Protein AF-X1N4U3-F1 (afdb_monomer_lite)

InterPro domains:
  IPR002502 N-acetylmuramoyl-L-alanine amidase domain [PF01510] (2-93)
  IPR013783 Immunoglobulin-like fold [G3DSA:2.60.40.10] (107-230)
  IPR015510 Peptidoglycan recognition protein [PTHR11022] (1-100)
  IPR036505 N-acetylmuramoyl-L-alanine amidase/PGRP domain superfamily [G3DSA:3.40.80.10] (1-106)
  IPR036505 N-acetylmuramoyl-L-alanine amidase/PGRP domain superfamily [SSF55846] (1-105)

Radius of gyration: 26.86 Å; chains: 1; bounding box: 64×35×83 Å

Secondary structure (DSSP, 8-state):
-------SSSSTT---SSSTT--TT------SS--SSSPPPHHHHHHHHHHHHHHHHHTT--TT-EEEETTTTEEEESS--GGGTSSS-TT-HHHHHTHHHHHHHHHH--PPPPPPEEESPTTEEEE-SSEEEEEPPPTT-SEEEEEEES-STTEETTTEE-GGGEEEEEEEEETT--EEEE--SSTTSS-TT-EEEEEEEEEETTEEEEEPPPEEEEEPPPPPPEEESPTT----SS----EEPPPTT---------SSGGG--TT-

Sequence (268 aa):
NGVIYEGRAGGENAIGAHFSGHNSGTMGVSIMGTYISISPSTAAFENLLEILSWKCSESSIDPLGISFHASSQLTLYNICGHRNGGNTECPGQRLYDLLPLIREEVAIGAPLASPLLVTPEYSSKNLHLPIEFSWNQVDGAAGYRLYVSNSLTGWYSLDGFDMDSIVYDSGTLPGNSTTHLWAPADPGVLQPAKLYYWSVQSEGENGPGFAASPFKFITGLTAPETFEPELMMVDNTPVMRFDWGKVDRATHYRIMVSKSDSGFDPDT

Structure (mmCIF, N/CA/C/O backbone):
data_AF-X1N4U3-F1
#
_entry.id   AF-X1N4U3-F1
#
loop_
_atom_site.group_PDB
_atom_site.id
_atom_site.type_symbol
_atom_site.label_atom_id
_atom_site.label_alt_id
_atom_site.label_comp_id
_atom_site.label_asym_id
_atom_site.label_entity_id
_atom_site.label_seq_id
_atom_site.pdbx_PDB_ins_code
_atom_site.Cartn_x
_atom_site.Cartn_y
_atom_site.Cartn_z
_atom_site.occupancy
_atom_site.B_iso_or_equiv
_atom_site.auth_seq_id
_atom_site.auth_comp_id
_atom_site.auth_asym_id
_atom_site.auth_atom_id
_atom_site.pdbx_PDB_model_num
ATOM 1 N N . ASN A 1 1 ? -5.559 -3.901 -11.818 1.00 65.44 1 ASN A N 1
ATOM 2 C CA . ASN A 1 1 ? -5.830 -5.249 -11.269 1.00 65.44 1 ASN A CA 1
ATOM 3 C C . ASN A 1 1 ? -4.554 -5.964 -10.820 1.00 65.44 1 ASN A C 1
ATOM 5 O O . ASN A 1 1 ? -4.688 -7.074 -10.337 1.00 65.44 1 ASN A O 1
ATOM 9 N N . GLY A 1 2 ? -3.363 -5.354 -10.932 1.00 70.50 2 GLY A N 1
ATOM 10 C CA . GLY A 1 2 ? -2.133 -5.959 -10.408 1.00 70.50 2 GLY A CA 1
ATOM 11 C C . GLY A 1 2 ? -1.688 -7.201 -11.180 1.00 70.50 2 GLY A C 1
ATOM 12 O O . GLY A 1 2 ? -1.182 -8.134 -10.579 1.00 70.50 2 GLY A O 1
ATOM 13 N N . VAL A 1 3 ? -1.949 -7.245 -12.488 1.00 87.00 3 VAL A N 1
ATOM 14 C CA . VAL A 1 3 ? -1.536 -8.355 -13.352 1.00 87.00 3 VAL A CA 1
ATOM 15 C C . VAL A 1 3 ? -0.475 -7.845 -14.317 1.00 87.00 3 VAL A C 1
ATOM 17 O O . VAL A 1 3 ? -0.664 -6.801 -14.947 1.00 87.00 3 VAL A O 1
ATOM 20 N N . ILE A 1 4 ? 0.619 -8.593 -14.443 1.00 89.00 4 ILE A N 1
ATOM 21 C CA . ILE A 1 4 ? 1.643 -8.378 -15.464 1.00 89.00 4 ILE A CA 1
ATOM 22 C C . ILE A 1 4 ? 1.192 -9.077 -16.748 1.00 89.00 4 ILE A C 1
ATOM 24 O O . ILE A 1 4 ? 0.834 -10.254 -16.742 1.00 89.00 4 ILE A O 1
ATOM 28 N N . TYR A 1 5 ? 1.203 -8.339 -17.857 1.00 92.00 5 TYR A N 1
ATOM 29 C CA . TYR A 1 5 ? 0.845 -8.851 -19.176 1.00 92.00 5 TYR A CA 1
ATOM 30 C C . TYR A 1 5 ? 2.073 -8.841 -20.080 1.00 92.00 5 TYR A C 1
ATOM 32 O O . TYR A 1 5 ? 2.741 -7.812 -20.208 1.00 92.00 5 TYR A O 1
ATOM 40 N N . GLU A 1 6 ? 2.347 -9.962 -20.746 1.00 92.44 6 GLU A N 1
ATOM 41 C CA . GLU A 1 6 ? 3.337 -9.988 -21.821 1.00 92.44 6 GLU A CA 1
ATOM 42 C C . GLU A 1 6 ? 2.854 -9.098 -22.975 1.00 92.44 6 GLU A C 1
ATOM 44 O O . GLU A 1 6 ? 1.728 -9.229 -23.459 1.00 92.44 6 GLU A O 1
ATOM 49 N N . GLY A 1 7 ? 3.707 -8.163 -23.394 1.00 90.94 7 GLY A N 1
ATOM 50 C CA . GLY A 1 7 ? 3.402 -7.232 -24.473 1.00 90.94 7 GLY A CA 1
ATOM 51 C C . GLY A 1 7 ? 3.693 -7.822 -25.851 1.00 90.94 7 GLY A C 1
ATOM 52 O O . GLY A 1 7 ? 2.813 -8.329 -26.543 1.00 90.94 7 GLY A O 1
ATOM 53 N N . ARG A 1 8 ? 4.938 -7.671 -26.314 1.00 91.88 8 ARG A N 1
ATOM 54 C CA . ARG A 1 8 ? 5.310 -8.043 -27.681 1.00 91.88 8 ARG A CA 1
ATOM 55 C C . ARG A 1 8 ? 5.527 -9.549 -27.805 1.00 91.88 8 ARG A C 1
ATOM 57 O O . ARG A 1 8 ? 6.405 -10.093 -27.154 1.00 91.88 8 ARG A O 1
ATOM 64 N N . ALA A 1 9 ? 4.798 -10.177 -28.728 1.00 88.44 9 ALA A N 1
ATOM 65 C CA . ALA A 1 9 ? 5.008 -11.576 -29.084 1.00 88.44 9 ALA A CA 1
ATOM 66 C C . ALA A 1 9 ? 6.442 -11.829 -29.585 1.00 88.44 9 ALA A C 1
ATOM 68 O O . ALA A 1 9 ? 7.007 -11.018 -30.327 1.00 88.44 9 ALA A O 1
ATOM 69 N N . GLY A 1 10 ? 6.991 -12.985 -29.215 1.00 86.44 10 GLY A N 1
ATOM 70 C CA . GLY A 1 10 ? 8.381 -13.363 -29.484 1.00 86.44 10 GLY A CA 1
ATOM 71 C C . GLY A 1 10 ? 9.162 -13.758 -28.230 1.00 86.44 10 GLY A C 1
ATOM 72 O O . GLY A 1 10 ? 10.310 -14.169 -28.365 1.00 86.44 10 GLY A O 1
ATOM 73 N N . GLY A 1 11 ? 8.534 -13.680 -27.053 1.00 88.62 11 GLY A N 1
ATOM 74 C CA . GLY A 1 11 ? 9.143 -14.019 -25.777 1.00 88.62 11 GLY A CA 1
ATOM 75 C C . GLY A 1 11 ? 10.087 -12.934 -25.272 1.00 88.62 11 GLY A C 1
ATOM 76 O O . GLY A 1 11 ? 10.098 -11.791 -25.746 1.00 88.62 11 GLY A O 1
ATOM 77 N N . GLU A 1 12 ? 10.905 -13.309 -24.294 1.00 87.44 12 GLU A N 1
ATOM 78 C CA . GLU A 1 12 ? 11.889 -12.406 -23.718 1.00 87.44 12 GLU A CA 1
ATOM 79 C C . GLU A 1 12 ? 12.866 -11.885 -24.785 1.00 87.44 12 GLU A C 1
ATOM 81 O O . GLU A 1 12 ? 13.331 -12.621 -25.655 1.00 87.44 12 GLU A O 1
ATOM 86 N N . ASN A 1 13 ? 13.205 -10.596 -24.697 1.00 90.31 13 ASN A N 1
ATOM 87 C CA . ASN A 1 13 ? 14.137 -9.902 -25.591 1.00 90.31 13 ASN A CA 1
ATOM 88 C C . ASN A 1 13 ? 13.631 -9.710 -27.035 1.00 90.31 13 ASN A C 1
ATOM 90 O O . ASN A 1 13 ? 14.393 -9.265 -27.900 1.00 90.31 13 ASN A O 1
ATOM 94 N N . ALA A 1 14 ? 12.342 -9.950 -27.307 1.00 93.81 14 ALA A N 1
ATOM 95 C CA . ALA A 1 14 ? 11.718 -9.493 -28.542 1.00 93.81 14 ALA A CA 1
ATOM 96 C C . ALA A 1 14 ? 11.856 -7.964 -28.675 1.00 93.81 14 ALA A C 1
ATOM 98 O O . ALA A 1 14 ? 11.428 -7.203 -27.807 1.00 93.81 14 ALA A O 1
ATOM 99 N N . ILE A 1 15 ? 12.445 -7.498 -29.783 1.00 93.00 15 ILE A N 1
ATOM 100 C CA . ILE A 1 15 ? 12.673 -6.062 -30.027 1.00 93.00 15 ILE A CA 1
ATOM 101 C C . ILE A 1 15 ? 11.334 -5.339 -30.017 1.00 93.00 15 ILE A C 1
ATOM 103 O O . ILE A 1 15 ? 10.522 -5.632 -30.875 1.00 93.00 15 ILE A O 1
ATOM 107 N N . GLY A 1 16 ? 11.115 -4.382 -29.114 1.00 92.25 16 GLY A N 1
ATOM 108 C CA . GLY A 1 16 ? 9.869 -3.623 -28.966 1.00 92.25 16 GLY A CA 1
ATOM 109 C C . GLY A 1 16 ? 9.563 -2.594 -30.068 1.00 92.25 16 GLY A C 1
ATOM 110 O O . GLY A 1 16 ? 10.235 -2.505 -31.096 1.00 92.25 16 GLY A O 1
ATOM 111 N N . ALA A 1 17 ? 8.486 -1.831 -29.863 1.00 93.62 17 ALA A N 1
ATOM 112 C CA . ALA A 1 17 ? 8.118 -0.648 -30.657 1.00 93.62 17 ALA A CA 1
ATOM 113 C C . ALA A 1 17 ? 7.589 0.477 -29.742 1.00 93.62 17 ALA A C 1
ATOM 115 O O . ALA A 1 17 ? 6.578 1.110 -30.027 1.00 93.62 17 ALA A O 1
ATOM 116 N N . HIS A 1 18 ? 8.247 0.669 -28.600 1.00 93.38 18 HIS A N 1
ATOM 117 C CA . HIS A 1 18 ? 7.838 1.592 -27.537 1.00 93.38 18 HIS A CA 1
ATOM 118 C C . HIS A 1 18 ? 8.746 2.821 -27.429 1.00 93.38 18 HIS A C 1
ATOM 120 O O . HIS A 1 18 ? 8.311 3.848 -26.921 1.00 93.38 18 HIS A O 1
ATOM 126 N N . PHE A 1 19 ? 9.983 2.731 -27.922 1.00 92.81 19 PHE A N 1
ATOM 127 C CA . PHE A 1 19 ? 10.947 3.821 -27.957 1.00 92.81 19 PHE A CA 1
ATOM 128 C C . PHE A 1 19 ? 11.342 4.063 -29.418 1.00 92.81 19 PHE A C 1
ATOM 130 O O . PHE A 1 19 ? 12.130 3.318 -30.001 1.00 92.81 19 PHE A O 1
ATOM 137 N N . SER A 1 20 ? 10.695 5.043 -30.058 1.00 90.00 20 SER A N 1
ATOM 138 C CA . SER A 1 20 ? 10.749 5.242 -31.515 1.00 90.00 20 SER A CA 1
ATOM 139 C C . SER A 1 20 ? 12.186 5.304 -32.041 1.00 90.00 20 SER A C 1
ATOM 141 O O . SER A 1 20 ? 12.951 6.168 -31.632 1.00 90.00 20 SER A O 1
ATOM 143 N N . GLY A 1 21 ? 12.550 4.388 -32.945 1.00 87.94 21 GLY A N 1
ATOM 144 C CA . GLY A 1 21 ? 13.902 4.289 -33.517 1.00 87.94 21 GLY A CA 1
ATOM 145 C C . GLY A 1 21 ? 14.982 3.724 -32.583 1.00 87.94 21 GLY A C 1
ATOM 146 O O . GLY A 1 21 ? 16.099 3.497 -33.038 1.00 87.94 21 GLY A O 1
ATOM 147 N N . HIS A 1 22 ? 14.651 3.452 -31.317 1.00 93.69 22 HIS A N 1
ATOM 148 C CA . HIS A 1 22 ? 15.609 3.204 -30.236 1.00 93.69 22 HIS A CA 1
ATOM 149 C C . HIS A 1 22 ? 15.252 1.986 -29.364 1.00 93.69 22 HIS A C 1
ATOM 151 O O . HIS A 1 22 ? 15.579 1.939 -28.185 1.00 93.69 22 HIS A O 1
ATOM 157 N N . ASN A 1 23 ? 14.553 0.994 -29.925 1.00 93.69 23 ASN A N 1
ATOM 158 C CA . ASN A 1 23 ? 14.043 -0.156 -29.161 1.00 93.69 23 ASN A CA 1
ATOM 159 C C . ASN A 1 23 ? 15.121 -1.193 -28.790 1.00 93.69 23 ASN A C 1
ATOM 161 O O . ASN A 1 23 ? 14.963 -1.923 -27.813 1.00 93.69 23 ASN A O 1
ATOM 165 N N . SER A 1 24 ? 16.188 -1.316 -29.582 1.00 93.62 24 SER A N 1
ATOM 166 C CA . SER A 1 24 ? 17.225 -2.333 -29.359 1.00 93.62 24 SER A CA 1
ATOM 167 C C . SER A 1 24 ? 18.016 -2.048 -28.085 1.00 93.62 24 SER A C 1
ATOM 169 O O . SER A 1 24 ? 18.489 -0.934 -27.910 1.00 93.62 24 SER A O 1
ATOM 171 N N . GLY A 1 25 ? 18.213 -3.063 -27.239 1.00 92.81 25 GLY A N 1
ATOM 172 C CA . GLY A 1 25 ? 18.906 -2.900 -25.955 1.00 92.81 25 GLY A CA 1
ATOM 173 C C . GLY A 1 25 ? 18.031 -2.313 -24.845 1.00 92.81 25 GLY A C 1
ATOM 174 O O . GLY A 1 25 ? 18.560 -1.866 -23.833 1.00 92.81 25 GLY A O 1
ATOM 175 N N . THR A 1 26 ? 16.704 -2.312 -25.021 1.00 95.25 26 THR A N 1
ATOM 176 C CA . THR A 1 26 ? 15.750 -1.807 -24.026 1.00 95.25 26 THR A CA 1
ATOM 177 C C . THR A 1 26 ? 14.608 -2.794 -23.793 1.00 95.25 26 THR A C 1
ATOM 179 O O . THR A 1 26 ? 14.245 -3.562 -24.685 1.00 95.25 26 THR A O 1
ATOM 182 N N . MET A 1 27 ? 14.019 -2.740 -22.598 1.00 95.94 27 MET A N 1
ATOM 183 C CA . MET A 1 27 ? 12.726 -3.344 -22.281 1.00 95.94 27 MET A CA 1
ATOM 184 C C . MET A 1 27 ? 11.759 -2.225 -21.889 1.00 95.94 27 MET A C 1
ATOM 186 O O . MET A 1 27 ? 12.056 -1.418 -21.012 1.00 95.94 27 MET A O 1
ATOM 190 N N . GLY A 1 28 ? 10.605 -2.163 -22.550 1.00 95.25 28 GLY A N 1
ATOM 191 C CA . GLY A 1 28 ? 9.547 -1.215 -22.218 1.00 95.25 28 GLY A CA 1
ATOM 192 C C . GLY A 1 28 ? 8.519 -1.832 -21.278 1.00 95.25 28 GLY A C 1
ATOM 193 O O . GLY A 1 28 ? 7.889 -2.824 -21.634 1.00 95.25 28 GLY A O 1
ATOM 194 N N . VAL A 1 29 ? 8.297 -1.205 -20.122 1.00 96.56 29 VAL A N 1
ATOM 195 C CA . VAL A 1 29 ? 7.179 -1.526 -19.223 1.00 96.56 29 VAL A CA 1
ATOM 196 C C . VAL A 1 29 ? 6.158 -0.395 -19.290 1.00 96.56 29 VAL A C 1
ATOM 198 O O . VAL A 1 29 ? 6.503 0.775 -19.128 1.00 96.56 29 VAL A O 1
ATOM 201 N N . SER A 1 30 ? 4.896 -0.733 -19.553 1.00 95.19 30 SER A N 1
ATOM 202 C CA . SER A 1 30 ? 3.794 0.228 -19.582 1.00 95.19 30 SER A CA 1
ATOM 203 C C . SER A 1 30 ? 2.834 -0.066 -18.443 1.00 95.19 30 SER A C 1
ATOM 205 O O . SER A 1 30 ? 2.224 -1.132 -18.393 1.00 95.19 30 SER A O 1
ATOM 207 N N . ILE A 1 31 ? 2.689 0.894 -17.533 1.00 95.19 31 ILE A N 1
ATOM 208 C CA . ILE A 1 31 ? 1.644 0.833 -16.517 1.00 95.19 31 ILE A CA 1
ATOM 209 C C . ILE A 1 31 ? 0.362 1.384 -17.144 1.00 95.19 31 ILE A C 1
ATOM 211 O O . ILE A 1 31 ? 0.339 2.507 -17.651 1.00 95.19 31 ILE A O 1
ATOM 215 N N . MET A 1 32 ? -0.702 0.583 -17.135 1.00 94.06 32 MET A N 1
ATOM 216 C CA . MET A 1 32 ? -1.967 0.926 -17.783 1.00 94.06 32 MET A CA 1
ATOM 217 C C . MET A 1 32 ? -2.696 2.050 -17.036 1.00 94.06 32 MET A C 1
ATOM 219 O O . MET A 1 32 ? -3.337 1.812 -16.013 1.00 94.06 32 MET A O 1
ATOM 223 N N . GLY A 1 33 ? -2.643 3.268 -17.577 1.00 93.31 33 GLY A N 1
ATOM 224 C CA . GLY A 1 33 ? -3.339 4.432 -17.029 1.00 93.31 33 GLY A CA 1
ATOM 225 C C . GLY A 1 33 ? -2.770 5.766 -17.515 1.00 93.31 33 GLY A C 1
ATOM 226 O O . GLY A 1 33 ? -1.915 5.817 -18.397 1.00 93.31 33 GLY A O 1
ATOM 227 N N . THR A 1 34 ? -3.252 6.864 -16.926 1.00 95.06 34 THR A N 1
ATOM 228 C CA . THR A 1 34 ? -2.739 8.224 -17.159 1.00 95.06 34 THR A CA 1
ATOM 229 C C . THR A 1 34 ? -2.266 8.820 -15.838 1.00 95.06 34 THR A C 1
ATOM 231 O O . THR A 1 34 ? -3.071 9.274 -15.030 1.00 95.06 34 THR A O 1
ATOM 234 N N . TYR A 1 35 ? -0.950 8.845 -15.625 1.00 95.56 35 TYR A N 1
ATOM 235 C CA . TYR A 1 35 ? -0.336 9.225 -14.345 1.00 95.56 35 TYR A CA 1
ATOM 236 C C . TYR A 1 35 ? 0.202 10.659 -14.341 1.00 95.56 35 TYR A C 1
ATOM 238 O O . TYR A 1 35 ? 1.282 10.940 -13.829 1.00 95.56 35 TYR A O 1
ATOM 246 N N . ILE A 1 36 ? -0.534 11.589 -14.956 1.00 94.69 36 ILE A N 1
ATOM 247 C CA . ILE A 1 36 ? -0.169 13.015 -14.958 1.00 94.69 36 ILE A CA 1
ATOM 248 C C . ILE A 1 36 ? -0.424 13.623 -13.576 1.00 94.69 36 ILE A C 1
ATOM 250 O O . ILE A 1 36 ? 0.446 14.288 -13.028 1.00 94.69 36 ILE A O 1
ATOM 254 N N . SER A 1 37 ? -1.596 13.367 -12.992 1.00 91.00 37 SER A N 1
ATOM 255 C CA . SER A 1 37 ? -2.019 13.951 -11.711 1.00 91.00 37 SER A CA 1
ATOM 256 C C . SER A 1 37 ? -2.293 12.922 -10.613 1.00 91.00 37 SER A C 1
ATOM 258 O O . SER A 1 37 ? -2.319 13.299 -9.440 1.00 91.00 37 SER A O 1
ATOM 260 N N . ILE A 1 38 ? -2.421 11.641 -10.971 1.00 88.88 38 ILE A N 1
ATOM 261 C CA . ILE A 1 38 ? -2.681 10.521 -10.058 1.00 88.88 38 ILE A CA 1
ATOM 262 C C . ILE A 1 38 ? -1.498 9.549 -10.026 1.00 88.88 38 ILE A C 1
ATOM 264 O O . ILE A 1 38 ? -0.864 9.321 -11.055 1.00 88.88 38 ILE A O 1
ATOM 268 N N . SER A 1 39 ? -1.201 8.983 -8.858 1.00 87.69 39 SER A N 1
ATOM 269 C CA . SER A 1 39 ? -0.206 7.912 -8.723 1.00 87.69 39 SER A CA 1
ATOM 270 C C . SER A 1 39 ? -0.786 6.564 -9.180 1.00 87.69 39 SER A C 1
ATOM 272 O O . SER A 1 39 ? -2.009 6.385 -9.149 1.00 87.69 39 SER A O 1
ATOM 274 N N . PRO A 1 40 ? 0.055 5.600 -9.598 1.00 90.06 40 PRO A N 1
ATOM 275 C CA . PRO A 1 40 ? -0.376 4.217 -9.773 1.00 90.06 40 PRO A CA 1
ATOM 276 C C . PRO A 1 40 ? -0.992 3.654 -8.489 1.00 90.06 40 PRO A C 1
ATOM 278 O O . PRO A 1 40 ? -0.621 4.049 -7.386 1.00 90.06 40 PRO A O 1
ATOM 281 N N . SER A 1 41 ? -1.919 2.704 -8.627 1.00 86.50 41 SER A N 1
ATOM 282 C CA . SER A 1 41 ? -2.367 1.906 -7.480 1.00 86.50 41 SER A CA 1
ATOM 283 C C . SER A 1 41 ? -1.194 1.119 -6.901 1.00 86.50 41 SER A C 1
ATOM 285 O O . SER A 1 41 ? -0.365 0.664 -7.690 1.00 86.50 41 SER A O 1
ATOM 287 N N . THR A 1 42 ? -1.198 0.845 -5.593 1.00 81.19 42 THR A N 1
ATOM 288 C CA . THR A 1 42 ? -0.193 0.007 -4.912 1.00 81.19 42 THR A CA 1
ATOM 289 C C . THR A 1 42 ? 0.103 -1.261 -5.701 1.00 81.19 42 THR A C 1
ATOM 291 O O . THR A 1 42 ? 1.191 -1.374 -6.241 1.00 81.19 42 THR A O 1
ATOM 294 N N . ALA A 1 43 ? -0.903 -2.096 -5.978 1.00 83.38 43 ALA A N 1
ATOM 295 C CA . ALA A 1 43 ? -0.702 -3.329 -6.744 1.00 83.38 43 ALA A CA 1
ATOM 296 C C . ALA A 1 43 ? -0.052 -3.131 -8.134 1.00 83.38 43 ALA A C 1
ATOM 298 O O . ALA A 1 43 ? 0.619 -4.022 -8.634 1.00 83.38 43 ALA A O 1
ATOM 299 N N . ALA A 1 44 ? -0.243 -1.986 -8.802 1.00 89.94 44 ALA A N 1
ATOM 300 C CA . ALA A 1 44 ? 0.408 -1.723 -10.093 1.00 89.94 44 ALA A CA 1
ATOM 301 C C . ALA A 1 44 ? 1.870 -1.286 -9.922 1.00 89.94 44 ALA A C 1
ATOM 303 O O . ALA A 1 44 ? 2.703 -1.586 -10.771 1.00 89.94 44 ALA A O 1
ATOM 304 N N . PHE A 1 45 ? 2.162 -0.571 -8.836 1.00 89.12 45 PHE A N 1
ATOM 305 C CA . PHE A 1 45 ? 3.508 -0.164 -8.465 1.00 89.12 45 PHE A CA 1
ATOM 306 C C . PHE A 1 45 ? 4.337 -1.357 -7.968 1.00 89.12 45 PHE A C 1
ATOM 308 O O . PHE A 1 45 ? 5.453 -1.533 -8.435 1.00 89.12 45 PHE A O 1
ATOM 315 N N . GLU A 1 46 ? 3.770 -2.230 -7.131 1.00 86.50 46 GLU A N 1
ATOM 316 C CA . GLU A 1 46 ? 4.423 -3.464 -6.657 1.00 86.50 46 GLU A CA 1
ATOM 317 C C . GLU A 1 46 ? 4.872 -4.347 -7.834 1.00 86.50 46 GLU A C 1
ATOM 319 O O . GLU A 1 46 ? 6.051 -4.668 -7.960 1.00 86.50 46 GLU A O 1
ATOM 324 N N . ASN A 1 47 ? 3.964 -4.630 -8.776 1.00 89.81 47 ASN A N 1
ATOM 325 C CA . ASN A 1 47 ? 4.280 -5.405 -9.982 1.00 89.81 47 ASN A CA 1
ATOM 326 C C . ASN A 1 47 ? 5.303 -4.716 -10.903 1.00 89.81 47 ASN A C 1
ATOM 328 O O . ASN A 1 47 ? 6.028 -5.388 -11.637 1.00 89.81 47 ASN A O 1
ATOM 332 N N . LEU A 1 48 ? 5.350 -3.376 -10.916 1.00 93.62 48 LEU A N 1
ATOM 333 C CA . LEU A 1 48 ? 6.384 -2.646 -11.651 1.00 93.62 48 LEU A CA 1
ATOM 334 C C . LEU A 1 48 ? 7.760 -2.916 -11.040 1.00 93.62 48 LEU A C 1
ATOM 336 O O . LEU A 1 48 ? 8.707 -3.152 -11.786 1.00 93.62 48 LEU A O 1
ATOM 340 N N . LEU A 1 49 ? 7.876 -2.867 -9.711 1.00 92.00 49 LEU A N 1
ATOM 341 C CA . LEU A 1 49 ? 9.139 -3.167 -9.042 1.00 92.00 49 LEU A CA 1
ATOM 342 C C . LEU A 1 49 ? 9.532 -4.627 -9.265 1.00 92.00 49 LEU A C 1
ATOM 344 O O . LEU A 1 49 ? 10.667 -4.878 -9.648 1.00 92.00 49 LEU A O 1
ATOM 348 N N . GLU A 1 50 ? 8.589 -5.564 -9.147 1.00 89.38 50 GLU A N 1
ATOM 349 C CA . GLU A 1 50 ? 8.828 -6.991 -9.394 1.00 89.38 50 GLU A CA 1
ATOM 350 C C . GLU A 1 50 ? 9.418 -7.247 -10.790 1.00 89.38 50 GLU A C 1
ATOM 352 O O . GLU A 1 50 ? 10.491 -7.844 -10.916 1.00 89.38 50 GLU A O 1
ATOM 357 N N . ILE A 1 51 ? 8.771 -6.745 -11.850 1.00 93.31 51 ILE A N 1
ATOM 358 C CA . ILE A 1 51 ? 9.231 -7.000 -13.222 1.00 93.31 51 ILE A CA 1
ATOM 359 C C . ILE A 1 51 ? 10.563 -6.300 -13.531 1.00 93.31 51 ILE A C 1
ATOM 361 O O . ILE A 1 51 ? 11.384 -6.837 -14.279 1.00 93.31 51 ILE A O 1
ATOM 365 N N . LEU A 1 52 ? 10.802 -5.113 -12.960 1.00 95.62 52 LEU A N 1
ATOM 366 C CA . LEU A 1 52 ? 12.069 -4.399 -13.121 1.00 95.62 52 LEU A CA 1
ATOM 367 C C . LEU A 1 52 ? 13.202 -5.093 -12.359 1.00 95.62 52 LEU A C 1
ATOM 369 O O . LEU A 1 52 ? 14.275 -5.274 -12.931 1.00 95.62 52 LEU A O 1
ATOM 373 N N . SER A 1 53 ? 12.967 -5.542 -11.124 1.00 92.38 53 SER A N 1
ATOM 374 C CA . SER A 1 53 ? 13.934 -6.315 -10.336 1.00 92.38 53 SER A CA 1
ATOM 375 C C . SER A 1 53 ? 14.297 -7.626 -11.005 1.00 92.38 53 SER A C 1
ATOM 377 O O . SER A 1 53 ? 15.487 -7.923 -11.124 1.00 92.38 53 SER A O 1
ATOM 379 N N . TRP A 1 54 ? 13.312 -8.368 -11.519 1.00 91.81 54 TRP A N 1
ATOM 380 C CA . TRP A 1 54 ? 13.577 -9.565 -12.313 1.00 91.81 54 TRP A CA 1
ATOM 381 C C . TRP A 1 54 ? 14.483 -9.247 -13.508 1.00 91.81 54 TRP A C 1
ATOM 383 O O . TRP A 1 54 ? 15.520 -9.887 -13.676 1.00 91.81 54 TRP A O 1
ATOM 393 N N . LYS A 1 55 ? 14.153 -8.219 -14.305 1.00 94.56 55 LYS A N 1
ATOM 394 C CA . LYS A 1 55 ? 14.939 -7.903 -15.504 1.00 94.56 55 LYS A CA 1
ATOM 395 C C . LYS A 1 55 ? 16.352 -7.429 -15.170 1.00 94.56 55 LYS A C 1
ATOM 397 O O . LYS A 1 55 ? 17.304 -7.816 -15.850 1.00 94.56 55 LYS A O 1
ATOM 402 N N . CYS A 1 56 ? 16.494 -6.599 -14.139 1.00 95.19 56 CYS A N 1
ATOM 403 C CA . CYS A 1 56 ? 17.791 -6.120 -13.680 1.00 95.19 56 CYS A CA 1
ATOM 404 C C . CYS A 1 56 ? 18.671 -7.265 -13.174 1.00 95.19 56 CYS A C 1
ATOM 406 O O . CYS A 1 56 ? 19.839 -7.332 -13.552 1.00 95.19 56 CYS A O 1
ATOM 408 N N . SER A 1 57 ? 18.102 -8.191 -12.399 1.00 91.81 57 SER A N 1
ATOM 409 C CA . SER A 1 57 ? 18.800 -9.387 -11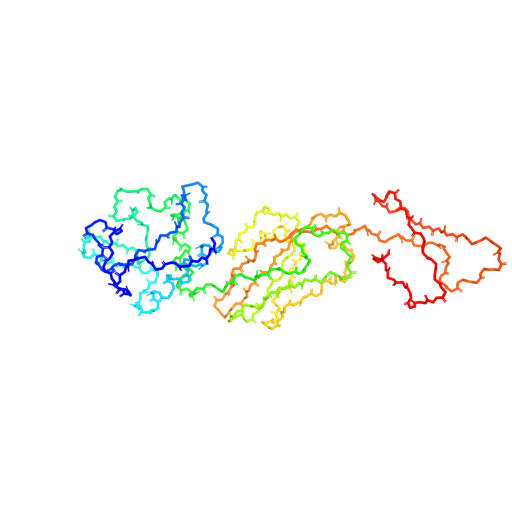.927 1.00 91.81 57 SER A CA 1
ATOM 410 C C . SER A 1 57 ? 19.233 -10.284 -13.093 1.00 91.81 57 SER A C 1
ATOM 412 O O . SER A 1 57 ? 20.427 -10.535 -13.260 1.00 91.81 57 SER A O 1
ATOM 414 N N . GLU A 1 58 ? 18.293 -10.672 -13.961 1.00 94.00 58 GLU A N 1
ATOM 415 C CA . GLU A 1 58 ? 18.544 -11.576 -15.092 1.00 94.00 58 GLU A CA 1
ATOM 416 C C . GLU A 1 58 ? 19.600 -11.019 -16.056 1.00 94.00 58 GLU A C 1
ATOM 418 O O . GLU A 1 58 ? 20.465 -11.734 -16.552 1.00 94.00 58 GLU A O 1
ATOM 423 N N . SER A 1 59 ? 19.558 -9.711 -16.316 1.00 94.50 59 SER A N 1
ATOM 424 C CA . SER A 1 59 ? 20.457 -9.061 -17.276 1.00 94.50 59 SER A CA 1
ATOM 425 C C . SER A 1 59 ? 21.697 -8.428 -16.632 1.00 94.50 59 SER A C 1
ATOM 427 O O . SER A 1 59 ? 22.455 -7.760 -17.334 1.00 94.50 59 SER A O 1
ATOM 429 N N . SER A 1 60 ? 21.923 -8.627 -15.325 1.00 94.94 60 SER A N 1
ATOM 430 C CA . SER A 1 60 ? 23.035 -8.019 -14.569 1.00 94.94 60 SER A CA 1
ATOM 431 C C . SER A 1 60 ? 23.129 -6.493 -14.746 1.00 94.94 60 SER A C 1
ATOM 433 O O . SER A 1 60 ? 24.209 -5.932 -14.938 1.00 94.94 60 SER A O 1
ATOM 435 N N . ILE A 1 61 ? 21.979 -5.817 -14.720 1.00 95.81 61 ILE A N 1
ATOM 436 C CA . ILE A 1 61 ? 21.865 -4.363 -14.869 1.00 95.81 61 ILE A CA 1
ATOM 437 C C . ILE A 1 61 ? 21.812 -3.732 -13.480 1.00 95.81 61 ILE A C 1
ATOM 439 O O . ILE A 1 61 ? 20.889 -4.009 -12.719 1.00 95.81 61 ILE A O 1
ATOM 443 N N . ASP A 1 62 ? 22.748 -2.828 -13.190 1.00 96.44 62 ASP A N 1
ATOM 444 C CA . ASP A 1 62 ? 22.702 -1.975 -11.996 1.00 96.44 62 ASP A CA 1
ATOM 445 C C . ASP A 1 62 ? 21.503 -1.003 -12.081 1.00 96.44 62 ASP A C 1
ATOM 447 O O . ASP A 1 62 ? 21.500 -0.136 -12.964 1.00 96.44 62 ASP A O 1
ATOM 451 N N . PRO A 1 63 ? 20.489 -1.099 -11.202 1.00 96.69 63 PRO A N 1
ATOM 452 C CA . PRO A 1 63 ? 19.302 -0.239 -11.255 1.00 96.69 63 PRO A CA 1
ATOM 453 C C . PRO A 1 63 ? 19.599 1.245 -10.995 1.00 96.69 63 PRO A C 1
ATOM 455 O O . PRO A 1 63 ? 18.910 2.114 -11.540 1.00 96.69 63 PRO A O 1
ATOM 458 N N . LEU A 1 64 ? 20.642 1.543 -10.211 1.00 97.50 64 LEU A N 1
ATOM 459 C CA . LEU A 1 64 ? 21.100 2.909 -9.922 1.00 97.50 64 LEU A CA 1
ATOM 460 C C . LEU A 1 64 ? 22.039 3.445 -11.010 1.00 97.50 64 LEU A C 1
ATOM 462 O O . LEU A 1 64 ? 22.284 4.652 -11.097 1.00 97.50 64 LEU A O 1
ATOM 466 N N . GLY A 1 65 ? 22.545 2.548 -11.854 1.00 97.81 65 GLY A N 1
ATOM 467 C CA . GLY A 1 65 ? 23.506 2.844 -12.897 1.00 97.81 65 GLY A CA 1
ATOM 468 C C . GLY A 1 65 ? 22.968 3.749 -14.007 1.00 97.81 65 GLY A C 1
ATOM 469 O O . GLY A 1 65 ? 21.766 3.879 -14.265 1.00 97.81 65 GLY A O 1
ATOM 470 N N . ILE A 1 66 ? 23.917 4.359 -14.712 1.00 98.00 66 ILE A N 1
ATOM 471 C CA . ILE A 1 66 ? 23.692 5.175 -15.902 1.00 98.00 66 ILE A CA 1
ATOM 472 C C . ILE A 1 66 ? 24.580 4.613 -17.011 1.00 98.00 66 ILE A C 1
ATOM 474 O O . ILE A 1 66 ? 25.789 4.479 -16.826 1.00 98.00 66 ILE A O 1
ATOM 478 N N . SER A 1 67 ? 23.994 4.319 -18.169 1.00 97.12 67 SER A N 1
ATOM 479 C CA . SER A 1 67 ? 24.699 3.713 -19.301 1.00 97.12 67 SER A CA 1
ATOM 480 C C . SER A 1 67 ? 24.537 4.531 -20.574 1.00 97.12 67 SER A C 1
ATOM 482 O O . SER A 1 67 ? 23.525 5.200 -20.799 1.00 97.12 67 SER A O 1
ATOM 484 N N . PHE A 1 68 ? 25.541 4.459 -21.446 1.00 97.44 68 PHE A N 1
AT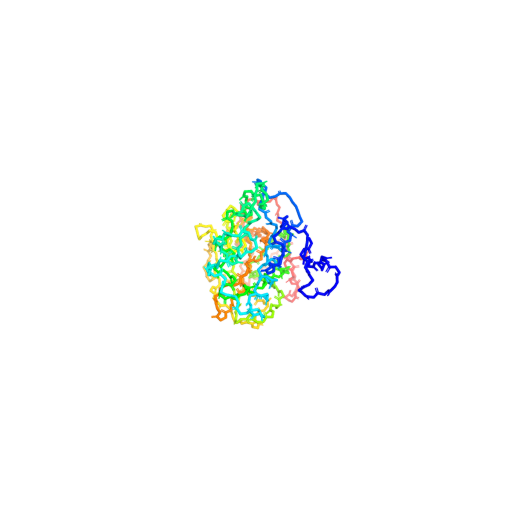OM 485 C CA . PHE A 1 68 ? 25.424 4.994 -22.796 1.00 97.44 68 PHE A CA 1
ATOM 486 C C . PHE A 1 68 ? 24.563 4.062 -23.654 1.00 97.44 68 PHE A C 1
ATOM 488 O O . PHE A 1 68 ? 24.931 2.917 -23.917 1.00 97.44 68 PHE A O 1
ATOM 495 N N . HIS A 1 69 ? 23.425 4.565 -24.121 1.00 95.50 69 HIS A N 1
ATOM 496 C CA . HIS A 1 69 ? 22.521 3.845 -25.002 1.00 95.50 69 HIS A CA 1
ATOM 497 C C . HIS A 1 69 ? 22.817 4.203 -26.464 1.00 95.50 69 HIS A C 1
ATOM 499 O O . HIS A 1 69 ? 22.371 5.228 -26.986 1.00 95.50 69 HIS A O 1
ATOM 505 N N . ALA A 1 70 ? 23.583 3.339 -27.137 1.00 94.38 70 ALA A N 1
ATOM 506 C CA . ALA A 1 70 ? 24.128 3.604 -28.470 1.00 94.38 70 ALA A CA 1
ATOM 507 C C . ALA A 1 70 ? 23.062 3.939 -29.524 1.00 94.38 70 ALA A C 1
ATOM 509 O O . ALA A 1 70 ? 23.298 4.788 -30.382 1.00 94.38 70 ALA A O 1
ATOM 510 N N . SER A 1 71 ? 21.884 3.307 -29.453 1.00 93.06 71 SER A N 1
ATOM 511 C CA . SER A 1 71 ? 20.824 3.530 -30.437 1.00 93.06 71 SER A CA 1
ATOM 512 C C . SER A 1 71 ? 20.246 4.944 -30.361 1.00 93.06 71 SER A C 1
ATOM 514 O O . SER A 1 71 ? 19.991 5.532 -31.410 1.00 93.06 71 SER A O 1
ATOM 516 N N . SER A 1 72 ? 20.078 5.508 -29.156 1.00 94.19 72 SER A N 1
ATOM 517 C CA . SER A 1 72 ? 19.606 6.890 -28.972 1.00 94.19 72 SER A CA 1
ATOM 518 C C . SER A 1 72 ? 20.729 7.922 -28.874 1.00 94.19 72 SER A C 1
ATOM 520 O O . SER A 1 72 ? 20.443 9.112 -28.886 1.00 94.19 72 SER A O 1
ATOM 522 N N . GLN A 1 73 ? 21.992 7.492 -28.769 1.00 95.38 73 GLN A N 1
ATOM 523 C CA . GLN A 1 73 ? 23.162 8.350 -28.529 1.00 95.38 73 GLN A CA 1
ATOM 524 C C . GLN A 1 73 ? 23.064 9.186 -27.241 1.00 95.38 73 GLN A C 1
ATOM 526 O O . GLN A 1 73 ? 23.631 10.273 -27.146 1.00 95.38 73 GLN A O 1
ATOM 531 N N . LEU A 1 74 ? 22.352 8.673 -26.235 1.00 96.06 74 LEU A N 1
ATOM 532 C CA . LEU A 1 74 ? 22.156 9.343 -24.949 1.00 96.06 74 LEU A CA 1
ATOM 533 C C . LEU A 1 74 ? 22.771 8.521 -23.823 1.00 96.06 74 LEU A C 1
ATOM 535 O O . LEU A 1 74 ? 22.797 7.294 -23.879 1.00 96.06 74 LEU A O 1
ATOM 539 N N . THR A 1 75 ? 23.204 9.209 -22.774 1.00 97.62 75 THR A N 1
ATOM 540 C CA . THR A 1 75 ? 23.558 8.596 -21.494 1.00 97.62 75 THR A CA 1
ATOM 541 C C . THR A 1 75 ? 22.328 8.652 -20.595 1.00 97.62 75 THR A C 1
ATOM 543 O O . THR A 1 75 ? 21.864 9.739 -20.252 1.00 97.62 75 THR A O 1
ATOM 546 N N . LEU A 1 76 ? 21.761 7.491 -20.276 1.00 97.19 76 LEU A N 1
ATOM 547 C CA . LEU A 1 76 ? 20.470 7.354 -19.603 1.00 97.19 76 LEU A CA 1
ATOM 548 C C . LEU A 1 76 ? 20.626 6.531 -18.329 1.00 97.19 76 LEU A C 1
ATOM 550 O O . LEU A 1 76 ? 21.438 5.610 -18.281 1.00 97.19 76 LEU A O 1
ATOM 554 N N . TYR A 1 77 ? 19.813 6.833 -17.317 1.00 98.31 77 TYR A N 1
ATOM 555 C CA . TYR A 1 77 ? 19.617 5.892 -16.218 1.00 98.31 77 TYR A CA 1
ATOM 556 C C . TYR A 1 77 ? 19.125 4.555 -16.770 1.00 98.31 77 TYR A C 1
ATOM 558 O O . TYR A 1 77 ? 18.276 4.531 -17.666 1.00 98.31 77 TYR A O 1
ATOM 566 N N . ASN A 1 78 ? 19.616 3.463 -16.191 1.00 97.69 78 ASN A N 1
ATOM 567 C CA . ASN A 1 78 ? 19.257 2.109 -16.604 1.00 97.69 78 ASN A CA 1
ATOM 568 C C . ASN A 1 78 ? 17.750 1.835 -16.444 1.00 97.69 78 ASN A C 1
ATOM 570 O O . ASN A 1 78 ? 17.161 1.123 -17.252 1.00 97.69 78 ASN A O 1
ATOM 574 N N . ILE A 1 79 ? 17.107 2.495 -15.474 1.00 98.12 79 ILE A N 1
ATOM 575 C CA . ILE A 1 79 ? 15.649 2.633 -15.380 1.00 98.12 79 ILE A CA 1
ATOM 576 C C . ILE A 1 79 ? 15.298 4.102 -15.621 1.00 98.12 79 ILE A C 1
ATOM 578 O O . ILE A 1 79 ? 15.676 4.979 -14.840 1.00 98.12 79 ILE A O 1
ATOM 582 N N . CYS A 1 80 ? 14.583 4.418 -16.697 1.00 97.25 80 CYS A N 1
ATOM 583 C CA . CYS A 1 80 ? 14.215 5.794 -17.033 1.00 97.25 80 CYS A CA 1
ATOM 584 C C . CYS A 1 80 ? 12.806 5.895 -17.625 1.00 97.25 80 CYS A C 1
ATOM 586 O O . CYS A 1 80 ? 12.224 4.914 -18.085 1.00 97.25 80 CYS A O 1
ATOM 588 N N . GLY A 1 81 ? 12.238 7.101 -17.587 1.00 97.00 81 GLY A N 1
ATOM 589 C CA . GLY A 1 81 ? 10.957 7.381 -18.222 1.00 97.00 81 GLY A CA 1
ATOM 590 C C . GLY A 1 81 ? 11.136 7.597 -19.721 1.00 97.00 81 GLY A C 1
ATOM 591 O O . GLY A 1 81 ? 12.176 8.079 -20.166 1.00 97.00 81 GLY A O 1
ATOM 592 N N . HIS A 1 82 ? 10.095 7.332 -20.512 1.00 96.56 82 HIS A N 1
ATOM 593 C CA . HIS A 1 82 ? 10.150 7.541 -21.964 1.00 96.56 82 HIS A CA 1
ATOM 594 C C . HIS A 1 82 ? 10.542 8.990 -22.333 1.00 96.56 82 HIS A C 1
ATOM 596 O O . HIS A 1 82 ? 11.308 9.204 -23.273 1.00 96.56 82 HIS A O 1
ATOM 602 N N . ARG A 1 83 ? 10.127 9.983 -21.532 1.00 95.62 83 ARG A N 1
ATOM 603 C CA . ARG A 1 83 ? 10.527 11.391 -21.702 1.00 95.62 83 ARG A CA 1
ATOM 604 C C . ARG A 1 83 ? 12.031 11.663 -21.614 1.00 95.62 83 ARG A C 1
ATOM 606 O O . ARG A 1 83 ? 12.462 12.734 -22.019 1.00 95.62 83 ARG A O 1
ATOM 613 N N . ASN A 1 84 ? 12.836 10.746 -21.069 1.00 94.69 84 ASN A N 1
ATOM 614 C CA . ASN A 1 84 ? 14.291 10.911 -21.034 1.00 94.69 84 ASN A CA 1
ATOM 615 C C . ASN A 1 84 ? 14.940 10.644 -22.398 1.00 94.69 84 ASN A C 1
ATOM 617 O O . ASN A 1 84 ? 16.023 11.158 -22.661 1.00 94.69 84 ASN A O 1
ATOM 621 N N . GLY A 1 85 ? 14.286 9.858 -23.256 1.00 89.62 85 GLY A N 1
ATOM 622 C CA . GLY A 1 85 ? 14.793 9.483 -24.574 1.00 89.62 85 GLY A CA 1
ATOM 623 C C . GLY A 1 85 ? 14.074 10.141 -25.754 1.00 89.62 85 GLY A C 1
ATOM 624 O O . GLY A 1 85 ? 14.571 10.074 -26.875 1.00 89.62 85 GLY A O 1
ATOM 625 N N . GLY A 1 86 ? 12.913 10.768 -25.539 1.00 86.12 86 GLY A N 1
ATOM 626 C CA . GLY A 1 86 ? 12.102 11.341 -26.613 1.00 86.12 86 GLY A CA 1
ATOM 627 C C . GLY A 1 86 ? 11.197 12.487 -26.165 1.00 86.12 86 GLY A C 1
ATOM 628 O O . GLY A 1 86 ? 11.002 12.730 -24.977 1.00 86.12 86 GLY A O 1
ATOM 629 N N . ASN A 1 87 ? 10.615 13.193 -27.138 1.00 91.25 87 ASN A N 1
ATOM 630 C CA . ASN A 1 87 ? 9.694 14.303 -26.889 1.00 91.25 87 ASN A CA 1
ATOM 631 C C . ASN A 1 87 ? 8.283 13.784 -26.557 1.00 91.25 87 ASN A C 1
ATOM 633 O O . ASN A 1 87 ? 7.455 13.591 -27.447 1.00 91.25 87 ASN A O 1
ATOM 637 N N . THR A 1 88 ? 8.027 13.498 -25.280 1.00 95.12 88 THR A N 1
ATOM 638 C CA . THR A 1 88 ? 6.756 12.937 -24.799 1.00 95.12 88 THR A CA 1
ATOM 639 C C . THR A 1 88 ? 6.495 13.291 -23.332 1.00 95.12 88 THR A C 1
ATOM 641 O O . THR A 1 88 ? 7.426 13.512 -22.563 1.00 95.12 88 THR A O 1
ATOM 644 N N . GLU A 1 89 ? 5.224 13.301 -22.917 1.00 95.06 89 GLU A N 1
ATOM 645 C CA . GLU A 1 89 ? 4.837 13.424 -21.505 1.00 95.06 89 GLU A CA 1
ATOM 646 C C . GLU A 1 89 ? 4.961 12.086 -20.747 1.00 95.06 89 GLU A C 1
ATOM 648 O O . GLU A 1 89 ? 5.055 12.075 -19.518 1.00 95.06 89 GLU A O 1
ATOM 653 N N . CYS A 1 90 ? 5.019 10.953 -21.458 1.00 95.94 90 CYS A N 1
ATOM 654 C CA . CYS A 1 90 ? 5.136 9.612 -20.878 1.00 95.94 90 CYS A CA 1
ATOM 655 C C . CYS A 1 90 ? 6.382 9.503 -19.969 1.00 95.94 90 CYS A C 1
ATOM 657 O O . CYS A 1 90 ? 7.475 9.890 -20.392 1.00 95.94 90 CYS A O 1
ATOM 659 N N . PRO A 1 91 ? 6.264 9.008 -18.720 1.00 96.75 91 PRO A N 1
ATOM 660 C CA . PRO A 1 91 ? 5.176 8.188 -18.162 1.00 96.75 91 PRO A CA 1
ATOM 661 C C . PRO A 1 91 ? 4.051 8.955 -17.430 1.00 96.75 91 PRO A C 1
ATOM 663 O O . PRO A 1 91 ? 3.248 8.350 -16.724 1.00 96.75 91 PRO A O 1
ATOM 666 N N . GLY A 1 92 ? 3.962 10.275 -17.607 1.00 97.12 92 GLY A N 1
ATOM 667 C CA . GLY A 1 92 ? 3.124 11.157 -16.790 1.00 97.12 92 GLY A CA 1
ATOM 668 C C . GLY A 1 92 ? 3.880 11.646 -15.553 1.00 97.12 92 GLY A C 1
ATOM 669 O O . GLY A 1 92 ? 4.798 10.980 -15.078 1.00 97.12 92 GLY A O 1
ATOM 670 N N . GLN A 1 93 ? 3.540 12.838 -15.058 1.00 95.81 93 GLN A N 1
ATOM 671 C CA . GLN A 1 93 ? 4.328 13.507 -14.021 1.00 95.81 93 GLN A CA 1
ATOM 672 C C . GLN A 1 93 ? 4.399 12.719 -12.705 1.00 95.81 93 GLN A C 1
ATOM 674 O O . GLN A 1 93 ? 5.496 12.529 -12.194 1.00 95.81 93 GLN A O 1
ATOM 679 N N . ARG A 1 94 ? 3.279 12.190 -12.194 1.00 92.94 94 ARG A N 1
ATOM 680 C CA . ARG A 1 94 ? 3.275 11.442 -10.923 1.00 92.94 94 ARG A CA 1
ATOM 681 C C . ARG A 1 94 ? 4.135 10.191 -10.970 1.00 92.94 94 ARG A C 1
ATOM 683 O O . ARG A 1 94 ? 4.864 9.934 -10.025 1.00 92.94 94 ARG A O 1
ATOM 690 N N . LEU A 1 95 ? 4.066 9.420 -12.055 1.00 94.75 95 LEU A N 1
ATOM 691 C CA . LEU A 1 95 ? 4.907 8.230 -12.202 1.00 94.75 95 LEU A CA 1
ATOM 692 C C . LEU A 1 95 ? 6.371 8.604 -12.470 1.00 94.75 95 LEU A C 1
ATOM 694 O O . LEU A 1 95 ? 7.277 7.922 -12.005 1.00 94.75 95 LEU A O 1
ATOM 698 N N . TYR A 1 96 ? 6.618 9.703 -13.184 1.00 96.56 96 TYR A N 1
ATOM 699 C CA . TYR A 1 96 ? 7.974 10.190 -13.422 1.00 96.56 96 TYR A CA 1
ATOM 700 C C . TYR A 1 96 ? 8.678 10.613 -12.124 1.00 96.56 96 TYR A C 1
ATOM 702 O O . TYR A 1 96 ? 9.848 10.284 -11.935 1.00 96.56 96 TYR A O 1
ATOM 710 N N . ASP A 1 97 ? 7.961 11.277 -11.215 1.00 94.81 97 ASP A N 1
ATOM 711 C CA . ASP A 1 97 ? 8.486 11.698 -9.909 1.00 94.81 97 ASP A CA 1
ATOM 712 C C . ASP A 1 97 ? 8.869 10.506 -9.011 1.00 94.81 97 ASP A C 1
ATOM 714 O O . ASP A 1 97 ? 9.720 10.648 -8.138 1.00 94.81 97 ASP A O 1
ATOM 718 N N . LEU A 1 98 ? 8.302 9.317 -9.261 1.00 94.19 98 LEU A N 1
ATOM 719 C CA . LEU A 1 98 ? 8.625 8.078 -8.545 1.00 94.19 98 LEU A CA 1
ATOM 720 C C . LEU A 1 98 ? 9.876 7.362 -9.084 1.00 94.19 98 LEU A C 1
ATOM 722 O O . LEU A 1 98 ? 10.325 6.403 -8.469 1.00 94.19 98 LEU A O 1
ATOM 726 N N . LEU A 1 99 ? 10.466 7.785 -10.211 1.00 96.56 99 LEU A N 1
ATOM 727 C CA . LEU A 1 99 ? 11.612 7.080 -10.812 1.00 96.56 99 LEU A CA 1
ATOM 728 C C . LEU A 1 99 ? 12.849 6.962 -9.906 1.00 96.56 99 LEU A C 1
ATOM 730 O O . LEU A 1 99 ? 13.476 5.905 -9.949 1.00 96.56 99 LEU A O 1
ATOM 734 N N . PRO A 1 100 ? 13.245 7.979 -9.111 1.00 95.00 100 PRO A N 1
ATOM 735 C CA . PRO A 1 100 ? 14.334 7.815 -8.150 1.00 95.00 100 PRO A CA 1
ATOM 736 C C . PRO A 1 100 ? 14.040 6.704 -7.140 1.00 95.00 100 PRO A C 1
ATOM 738 O O . PRO A 1 100 ? 14.872 5.825 -6.960 1.00 95.00 100 PRO A O 1
ATOM 741 N N . LEU A 1 101 ? 12.827 6.695 -6.580 1.00 89.75 101 LEU A N 1
ATOM 742 C CA . LEU A 1 101 ? 12.381 5.674 -5.636 1.00 89.75 101 LEU A CA 1
ATOM 743 C C . LEU A 1 101 ? 12.382 4.282 -6.271 1.00 89.75 101 LEU A C 1
ATOM 745 O O . LEU A 1 101 ? 12.956 3.357 -5.721 1.00 89.75 101 LEU A O 1
ATOM 749 N N . ILE A 1 102 ? 11.825 4.150 -7.479 1.00 93.50 102 ILE A N 1
ATOM 750 C CA . ILE A 1 102 ? 11.820 2.885 -8.226 1.00 93.50 102 ILE A CA 1
ATOM 751 C C . ILE A 1 102 ? 13.241 2.322 -8.372 1.00 93.50 102 ILE A C 1
ATOM 753 O O . ILE A 1 102 ? 13.425 1.121 -8.233 1.00 93.50 102 ILE A O 1
ATOM 757 N N . ARG A 1 103 ? 14.250 3.157 -8.655 1.00 95.62 103 ARG A N 1
ATOM 758 C CA . ARG A 1 103 ? 15.637 2.678 -8.787 1.00 95.62 103 ARG A CA 1
ATOM 759 C C . ARG A 1 103 ? 16.190 2.141 -7.477 1.00 95.62 103 ARG A C 1
ATOM 761 O O . ARG A 1 103 ? 16.802 1.080 -7.503 1.00 95.62 103 ARG A O 1
ATOM 768 N N . GLU A 1 104 ? 15.986 2.868 -6.382 1.00 91.38 104 GLU A N 1
ATOM 769 C CA . GLU A 1 104 ? 16.441 2.457 -5.048 1.00 91.38 104 GLU A CA 1
ATOM 770 C C . GLU A 1 104 ? 15.805 1.117 -4.658 1.00 91.38 104 GLU A C 1
ATOM 772 O O . GLU A 1 104 ? 16.517 0.157 -4.373 1.00 91.38 104 GLU A O 1
ATOM 777 N N . GLU A 1 105 ? 14.480 0.997 -4.778 1.00 87.12 105 GLU A N 1
ATOM 778 C CA . GLU A 1 105 ? 13.771 -0.243 -4.439 1.00 87.12 105 GLU A CA 1
ATOM 779 C C . GLU A 1 105 ? 14.193 -1.423 -5.327 1.00 87.12 105 GLU A C 1
ATOM 781 O O . GLU A 1 105 ? 14.388 -2.544 -4.858 1.00 87.12 105 GLU A O 1
ATOM 786 N N . VAL A 1 106 ? 14.393 -1.187 -6.627 1.00 91.31 106 VAL A N 1
ATOM 787 C CA . VAL A 1 106 ? 14.853 -2.241 -7.540 1.00 91.31 106 VAL A CA 1
ATOM 788 C C . VAL A 1 106 ? 16.292 -2.671 -7.219 1.00 91.31 106 VAL A C 1
ATOM 790 O O . VAL A 1 106 ? 16.611 -3.846 -7.400 1.00 91.31 106 VAL A O 1
ATOM 793 N N . ALA A 1 107 ? 17.145 -1.764 -6.723 1.00 89.69 107 ALA A N 1
ATOM 794 C CA . ALA A 1 107 ? 18.524 -2.052 -6.312 1.00 89.69 107 ALA A CA 1
ATOM 795 C C . ALA A 1 107 ? 18.620 -2.853 -5.010 1.00 89.69 107 ALA A C 1
ATOM 797 O O . ALA A 1 107 ? 19.505 -3.699 -4.885 1.00 89.69 107 ALA A O 1
ATOM 798 N N . ILE A 1 108 ? 17.702 -2.620 -4.070 1.00 82.06 108 ILE A N 1
ATOM 799 C CA . ILE A 1 108 ? 17.570 -3.401 -2.830 1.00 82.06 108 ILE A CA 1
ATOM 800 C C . ILE A 1 108 ? 17.057 -4.827 -3.130 1.00 82.06 108 ILE A C 1
ATOM 802 O O . ILE A 1 108 ? 17.357 -5.775 -2.400 1.00 82.06 108 ILE A O 1
ATOM 806 N N . GLY A 1 109 ? 16.348 -4.992 -4.251 1.00 76.12 109 GLY A N 1
ATOM 807 C CA . GLY A 1 109 ? 15.605 -6.195 -4.614 1.00 76.12 109 GLY A CA 1
ATOM 808 C C . GLY A 1 109 ? 14.135 -5.990 -4.265 1.00 76.12 109 GLY A C 1
ATOM 809 O O . GLY A 1 109 ? 13.846 -5.473 -3.191 1.00 76.12 109 GLY A O 1
ATOM 810 N N . ALA A 1 110 ? 13.230 -6.345 -5.189 1.00 71.12 110 ALA A N 1
ATOM 811 C CA . ALA A 1 110 ? 11.807 -6.003 -5.109 1.00 71.12 110 ALA A CA 1
ATOM 812 C C . ALA A 1 110 ? 11.262 -6.144 -3.674 1.00 71.12 110 ALA A C 1
ATOM 814 O O . ALA A 1 110 ? 11.404 -7.224 -3.089 1.00 71.12 110 ALA A O 1
ATOM 815 N N . PRO A 1 111 ? 10.640 -5.089 -3.113 1.00 75.56 111 PRO A N 1
ATOM 816 C CA . PRO A 1 111 ? 10.066 -5.158 -1.780 1.00 75.56 111 PRO A CA 1
ATOM 817 C C . PRO A 1 111 ? 9.052 -6.294 -1.708 1.00 75.56 111 PRO A C 1
ATOM 819 O O . PRO A 1 111 ? 8.343 -6.573 -2.680 1.00 75.56 111 PRO A O 1
ATOM 822 N N . LEU A 1 112 ? 8.964 -6.937 -0.545 1.00 84.81 112 LEU A N 1
ATOM 823 C CA . LEU A 1 112 ? 7.962 -7.973 -0.312 1.00 84.81 112 LEU A CA 1
ATOM 824 C C . LEU A 1 112 ? 6.554 -7.415 -0.556 1.00 84.81 112 LEU A C 1
ATOM 826 O O . LEU A 1 112 ? 6.265 -6.269 -0.203 1.00 84.81 112 LEU A O 1
ATOM 830 N N . ALA A 1 113 ? 5.688 -8.230 -1.161 1.00 86.00 113 ALA A N 1
ATOM 831 C CA . ALA A 1 113 ? 4.315 -7.848 -1.480 1.00 86.00 113 ALA A CA 1
ATOM 832 C C . ALA A 1 113 ? 3.525 -7.445 -0.226 1.00 86.00 113 ALA A C 1
ATOM 834 O O . ALA A 1 113 ? 3.761 -7.968 0.865 1.00 86.00 113 ALA A O 1
ATOM 835 N N . SER A 1 114 ? 2.543 -6.554 -0.381 1.00 88.75 114 SER A N 1
ATOM 836 C CA . SER A 1 114 ? 1.705 -6.172 0.753 1.00 88.75 114 SER A CA 1
ATOM 837 C C . SER A 1 114 ? 0.836 -7.334 1.265 1.00 88.75 114 SER A C 1
ATOM 839 O O . SER A 1 114 ? 0.247 -8.077 0.471 1.00 88.75 114 SER A O 1
ATOM 841 N N . PRO A 1 115 ? 0.689 -7.491 2.595 1.00 92.81 115 PRO A N 1
ATOM 842 C CA . PRO A 1 115 ? -0.282 -8.415 3.168 1.00 92.81 115 PRO A CA 1
ATOM 843 C C . PRO A 1 115 ? -1.731 -8.026 2.826 1.00 92.81 115 PRO A C 1
ATOM 845 O O . PRO A 1 115 ? -2.110 -6.856 2.798 1.00 92.81 115 PRO A O 1
ATOM 848 N N . LEU A 1 116 ? -2.585 -9.023 2.640 1.00 92.44 116 LEU A N 1
ATOM 849 C CA . LEU A 1 116 ? -4.037 -8.919 2.574 1.00 92.44 116 LEU A CA 1
ATOM 850 C C . LEU A 1 116 ? -4.625 -8.991 3.985 1.00 92.44 116 LEU A C 1
ATOM 852 O O . LEU A 1 116 ? -4.488 -9.994 4.687 1.00 92.44 116 LEU A O 1
ATOM 856 N N . LEU A 1 117 ? -5.322 -7.927 4.371 1.00 95.75 117 LEU A N 1
ATOM 857 C CA . LEU A 1 117 ? -5.979 -7.802 5.668 1.00 95.75 117 LEU A CA 1
ATOM 858 C C . LEU A 1 117 ? -7.252 -8.659 5.737 1.00 95.75 117 LEU A C 1
ATOM 860 O O . LEU A 1 117 ? -8.021 -8.704 4.774 1.00 95.75 117 LEU A O 1
ATOM 864 N N . VAL A 1 118 ? -7.485 -9.307 6.882 1.00 97.06 118 VAL A N 1
ATOM 865 C CA . VAL A 1 118 ? -8.611 -10.229 7.106 1.00 97.06 118 VAL A CA 1
ATOM 866 C C . VAL A 1 118 ? -9.499 -9.742 8.257 1.00 97.06 118 VAL A C 1
ATOM 868 O O . VAL A 1 118 ? -10.604 -9.266 7.994 1.00 97.06 118 VAL A O 1
ATOM 871 N N . THR A 1 119 ? -9.034 -9.794 9.511 1.00 95.69 119 THR A N 1
ATOM 872 C CA . THR A 1 119 ? -9.780 -9.283 10.681 1.00 95.69 119 THR A CA 1
ATOM 873 C C . THR A 1 119 ? -9.045 -8.126 11.358 1.00 95.69 119 THR A C 1
ATOM 875 O O . THR A 1 119 ? -7.821 -8.142 11.375 1.00 95.69 119 THR A O 1
ATOM 878 N N . PRO A 1 120 ? -9.748 -7.114 11.899 1.00 95.75 120 PRO A N 1
ATOM 879 C CA . PRO A 1 120 ? -11.170 -6.842 11.700 1.00 95.75 120 PRO A CA 1
ATOM 880 C C . PRO A 1 120 ? -11.481 -6.471 10.241 1.00 95.75 120 PRO A C 1
ATOM 882 O O . PRO A 1 120 ? -10.705 -5.759 9.601 1.00 95.75 120 PRO A O 1
ATOM 885 N N . GLU A 1 121 ? -12.635 -6.905 9.726 1.00 96.12 121 GLU A N 1
ATOM 886 C CA . GLU A 1 121 ? -13.041 -6.631 8.341 1.00 96.12 121 GLU A CA 1
ATOM 887 C C . GLU A 1 121 ? -13.164 -5.125 8.058 1.00 96.12 121 GLU A C 1
ATOM 889 O O . GLU A 1 121 ? -13.399 -4.308 8.962 1.00 96.12 121 GLU A O 1
ATOM 894 N N . TYR A 1 122 ? -13.075 -4.750 6.778 1.00 93.62 122 TYR A N 1
ATOM 895 C CA . TYR A 1 122 ? -13.213 -3.363 6.349 1.00 93.62 122 TYR A CA 1
ATOM 896 C C . TYR A 1 122 ? -14.518 -2.734 6.860 1.00 93.62 122 TYR A C 1
ATOM 898 O O . TYR A 1 122 ? -15.622 -3.139 6.505 1.00 93.62 122 TYR A O 1
ATOM 906 N N . SER A 1 123 ? -14.386 -1.653 7.629 1.00 94.25 123 SER A N 1
ATOM 907 C CA . SER A 1 123 ? -15.490 -0.884 8.208 1.00 94.25 123 SER A CA 1
ATOM 908 C C . SER A 1 123 ? -16.271 -1.577 9.335 1.00 94.25 123 SER A C 1
ATOM 910 O O . SER A 1 123 ? -17.401 -1.157 9.618 1.00 94.25 123 SER A O 1
ATOM 912 N N . SER A 1 124 ? -15.661 -2.555 10.013 1.00 94.50 124 SER A N 1
ATOM 913 C CA . SER A 1 124 ? -16.186 -3.166 11.244 1.00 94.50 124 SER A CA 1
ATOM 914 C C . SER A 1 124 ? -16.492 -2.126 12.329 1.00 94.50 124 SER A C 1
ATOM 916 O O . SER A 1 124 ? -15.847 -1.077 12.415 1.00 94.50 124 SER A O 1
ATOM 918 N N . LYS A 1 125 ? -17.493 -2.396 13.170 1.00 92.62 125 LYS A N 1
ATOM 919 C CA . LYS A 1 125 ? -17.949 -1.490 14.237 1.00 92.62 125 LYS A CA 1
ATOM 920 C C . LYS A 1 125 ? -18.151 -2.256 15.535 1.00 92.62 125 LYS A C 1
ATOM 922 O O . LYS A 1 125 ? -18.362 -3.459 15.498 1.00 92.62 125 LYS A O 1
ATOM 927 N N . ASN A 1 126 ? -18.184 -1.522 16.644 1.00 88.62 126 ASN A N 1
ATOM 928 C CA . ASN A 1 126 ? -18.426 -2.054 17.983 1.00 88.62 126 ASN A CA 1
ATOM 929 C C . ASN A 1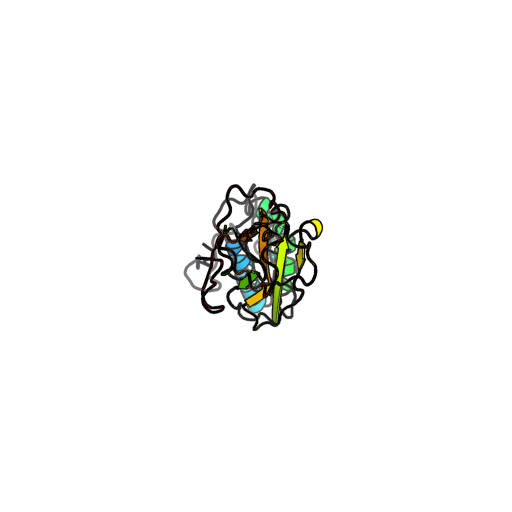 126 ? -17.384 -3.092 18.425 1.00 88.62 126 ASN A C 1
ATOM 931 O O . ASN A 1 126 ? -17.718 -4.046 19.113 1.00 88.62 126 ASN A O 1
ATOM 935 N N . LEU A 1 127 ? -16.124 -2.908 18.025 1.00 89.44 127 LEU A N 1
ATOM 936 C CA . LEU A 1 127 ? -15.041 -3.805 18.426 1.00 89.44 127 LEU A CA 1
ATOM 937 C C . LEU A 1 127 ? -14.597 -3.514 19.861 1.00 89.44 127 LEU A C 1
ATOM 939 O O . LEU A 1 127 ? -14.269 -2.368 20.187 1.00 89.44 127 LEU A O 1
ATOM 943 N N . HIS A 1 128 ? -14.554 -4.550 20.691 1.00 83.88 128 HIS A N 1
ATOM 944 C CA . HIS A 1 128 ? -14.091 -4.486 22.074 1.00 83.88 128 HIS A CA 1
ATOM 945 C C . HIS A 1 128 ? -12.703 -5.121 22.204 1.00 83.88 128 HIS A C 1
ATOM 947 O O . HIS A 1 128 ? -12.299 -5.929 21.373 1.00 83.88 128 HIS A O 1
ATOM 953 N N . LEU A 1 129 ? -11.951 -4.709 23.225 1.00 81.31 129 LEU A N 1
ATOM 954 C CA . LEU A 1 129 ? -10.633 -5.272 23.509 1.00 81.31 129 LEU A CA 1
ATOM 955 C C . LEU A 1 129 ? -10.759 -6.654 24.189 1.00 81.31 129 LEU A C 1
ATOM 957 O O . LEU A 1 129 ? -11.659 -6.820 25.014 1.00 81.31 129 LEU A O 1
ATOM 961 N N . PRO A 1 130 ? -9.829 -7.597 23.933 1.00 86.69 130 PRO A N 1
ATOM 962 C CA . PRO A 1 130 ? -8.757 -7.514 22.936 1.00 86.69 130 PRO A CA 1
ATOM 963 C C . PRO A 1 130 ? -9.295 -7.551 21.504 1.00 86.69 130 PRO A C 1
ATOM 965 O O . PRO A 1 130 ? -10.194 -8.325 21.197 1.00 86.69 130 PRO A O 1
ATOM 968 N N . ILE A 1 131 ? -8.709 -6.741 20.619 1.00 88.88 131 ILE A N 1
ATOM 969 C CA . ILE A 1 131 ? -9.043 -6.790 19.191 1.00 88.88 131 ILE A CA 1
ATOM 970 C C . ILE A 1 131 ? -8.065 -7.740 18.506 1.00 88.88 131 ILE A C 1
ATOM 972 O O . ILE A 1 131 ? -6.848 -7.578 18.622 1.00 88.88 131 ILE A O 1
ATOM 976 N N . GLU A 1 132 ? -8.604 -8.720 17.786 1.00 93.25 132 GLU A N 1
ATOM 977 C CA . GLU A 1 132 ? -7.827 -9.590 16.912 1.00 93.25 132 GLU A CA 1
ATOM 978 C C . GLU A 1 132 ? -7.582 -8.919 15.563 1.00 93.25 132 GLU A C 1
ATOM 980 O O . GLU A 1 132 ? -8.525 -8.492 14.894 1.00 93.25 132 GLU A O 1
ATOM 985 N N . PHE A 1 133 ? -6.311 -8.873 15.169 1.00 95.62 133 PHE A N 1
ATOM 986 C CA . PHE A 1 133 ? -5.872 -8.484 13.838 1.00 95.62 133 PHE A CA 1
ATOM 987 C C . PHE A 1 133 ? -5.324 -9.699 13.102 1.00 95.62 133 PHE A C 1
ATOM 989 O O . PHE A 1 133 ? -4.493 -10.406 13.665 1.00 95.62 133 PHE A O 1
ATOM 996 N N . SER A 1 134 ? -5.732 -9.941 11.858 1.00 97.12 134 SER A N 1
ATOM 997 C CA . SER A 1 134 ? -5.207 -11.044 11.048 1.00 97.12 134 SER A CA 1
ATOM 998 C C . SER A 1 134 ? -5.026 -10.690 9.574 1.00 97.12 134 SER A C 1
ATOM 1000 O O . SER A 1 134 ? -5.715 -9.826 9.031 1.00 97.12 134 SER A O 1
ATOM 1002 N N . TRP A 1 135 ? -4.072 -11.353 8.927 1.00 97.50 135 TRP A N 1
ATOM 1003 C CA . TRP A 1 135 ? -3.676 -11.147 7.531 1.00 97.50 135 TRP A CA 1
ATOM 1004 C C . TRP A 1 135 ? -3.163 -12.457 6.916 1.00 97.50 135 TRP A C 1
ATOM 1006 O O . TRP A 1 135 ? -2.917 -13.431 7.628 1.00 97.50 135 TRP A O 1
ATOM 1016 N N . ASN A 1 136 ? -3.003 -12.520 5.591 1.00 95.31 136 ASN A N 1
ATOM 1017 C CA . ASN A 1 136 ? -2.375 -13.679 4.946 1.00 95.31 136 ASN A CA 1
ATOM 1018 C C . ASN A 1 136 ? -0.844 -13.642 5.056 1.00 95.31 136 ASN A C 1
ATOM 1020 O O . ASN A 1 136 ? -0.225 -12.584 5.125 1.00 95.31 136 ASN A O 1
ATOM 1024 N N . GLN A 1 137 ? -0.223 -14.815 4.968 1.00 94.31 137 GLN A N 1
ATOM 1025 C CA . GLN A 1 137 ? 1.226 -14.914 4.854 1.00 94.31 137 GLN A CA 1
ATOM 1026 C C . GLN A 1 137 ? 1.713 -14.383 3.491 1.00 94.31 137 GLN A C 1
ATOM 1028 O O . GLN A 1 137 ? 1.120 -14.685 2.451 1.00 94.31 137 GLN A O 1
ATOM 1033 N N . VAL A 1 138 ? 2.809 -13.626 3.515 1.00 92.12 138 VAL A N 1
ATOM 1034 C CA . VAL A 1 138 ? 3.585 -13.162 2.360 1.00 92.12 138 VAL A CA 1
ATOM 1035 C C . VAL A 1 138 ? 4.831 -14.041 2.230 1.00 92.12 138 VAL A C 1
ATOM 1037 O O . VAL A 1 138 ? 5.526 -14.294 3.217 1.00 92.12 138 VAL A O 1
ATOM 1040 N N . ASP A 1 139 ? 5.100 -14.542 1.024 1.00 87.81 139 ASP A N 1
ATOM 1041 C CA . ASP A 1 139 ? 6.284 -15.366 0.760 1.00 87.81 139 ASP A CA 1
ATOM 1042 C C . ASP A 1 139 ? 7.571 -14.547 0.940 1.00 87.81 139 ASP A C 1
ATOM 1044 O O . ASP A 1 139 ? 7.623 -13.379 0.563 1.00 87.81 139 ASP A O 1
ATOM 1048 N N . GLY A 1 140 ? 8.594 -15.136 1.561 1.00 86.88 140 GLY A N 1
ATOM 1049 C CA . GLY A 1 140 ? 9.849 -14.444 1.883 1.00 86.88 140 GLY A CA 1
ATOM 1050 C C . GLY A 1 140 ? 9.795 -13.445 3.052 1.00 86.88 140 GLY A C 1
ATOM 1051 O O . GLY A 1 140 ? 10.826 -12.859 3.382 1.00 86.88 140 GLY A O 1
ATOM 1052 N N . ALA A 1 141 ? 8.647 -13.258 3.715 1.00 90.88 141 ALA A N 1
ATOM 1053 C CA . ALA A 1 141 ? 8.554 -12.393 4.892 1.00 90.88 141 ALA A CA 1
ATOM 1054 C C . ALA A 1 141 ? 9.279 -12.989 6.110 1.00 90.88 141 ALA A C 1
ATOM 1056 O O . ALA A 1 141 ? 8.934 -14.064 6.605 1.00 90.88 141 ALA A O 1
ATOM 1057 N N . ALA A 1 142 ? 10.264 -12.252 6.623 1.00 91.50 142 ALA A N 1
ATOM 1058 C CA . ALA A 1 142 ? 10.959 -12.549 7.874 1.00 91.50 142 ALA A CA 1
ATOM 1059 C C . ALA A 1 142 ? 10.144 -12.102 9.103 1.00 91.50 142 ALA A C 1
ATOM 1061 O O . ALA A 1 142 ? 10.296 -12.664 10.191 1.00 91.50 142 ALA A O 1
ATOM 1062 N N . GLY A 1 143 ? 9.251 -11.126 8.922 1.00 93.31 143 GLY A N 1
ATOM 1063 C CA . GLY A 1 143 ? 8.385 -10.591 9.961 1.00 93.31 143 GLY A CA 1
ATOM 1064 C C . GLY A 1 143 ? 7.208 -9.789 9.418 1.00 93.31 143 GLY A C 1
ATOM 1065 O O . GLY A 1 143 ? 7.045 -9.628 8.209 1.00 93.31 143 GLY A O 1
ATOM 1066 N N . TYR A 1 144 ? 6.392 -9.278 10.335 1.00 94.69 144 TYR A N 1
ATOM 1067 C CA . TYR A 1 144 ? 5.331 -8.318 10.040 1.00 94.69 144 TYR A CA 1
ATOM 1068 C C . TYR A 1 144 ? 5.299 -7.225 11.090 1.00 94.69 144 TYR A C 1
ATOM 1070 O O . TYR A 1 144 ? 5.627 -7.464 12.247 1.00 94.69 144 TYR A O 1
ATOM 1078 N N . ARG A 1 145 ? 4.804 -6.052 10.721 1.00 93.38 145 ARG A N 1
ATOM 1079 C CA . ARG A 1 145 ? 4.556 -4.961 11.653 1.00 93.38 145 ARG A CA 1
ATOM 1080 C C . ARG A 1 145 ? 3.149 -4.428 11.459 1.00 93.38 145 ARG A C 1
ATOM 1082 O O . ARG A 1 145 ? 2.758 -4.064 10.351 1.00 93.38 145 ARG A O 1
ATOM 1089 N N . LEU A 1 146 ? 2.371 -4.447 12.533 1.00 93.38 146 LEU A N 1
ATOM 1090 C CA . LEU A 1 146 ? 0.999 -3.966 12.579 1.00 93.38 146 LEU A CA 1
ATOM 1091 C C . LEU A 1 146 ? 0.990 -2.525 13.084 1.00 93.38 146 LEU A C 1
ATOM 1093 O O . LEU A 1 146 ? 1.514 -2.228 14.158 1.00 93.38 146 LEU A O 1
ATOM 1097 N N . TYR A 1 147 ? 0.296 -1.668 12.346 1.00 92.38 147 TYR A N 1
ATOM 1098 C CA . TYR A 1 147 ? 0.046 -0.286 12.719 1.00 92.38 147 TYR A CA 1
ATOM 1099 C C . TYR A 1 147 ? -1.448 -0.046 12.906 1.00 92.38 147 TYR A C 1
ATOM 1101 O O . TYR A 1 147 ? -2.262 -0.474 12.083 1.00 92.38 147 TYR A O 1
ATOM 1109 N N . VAL A 1 148 ? -1.806 0.718 13.936 1.00 92.12 148 VAL A N 1
ATOM 1110 C CA . VAL A 1 148 ? -3.129 1.335 14.069 1.00 92.12 148 VAL A CA 1
ATOM 1111 C C . VAL A 1 148 ? -2.956 2.841 14.157 1.00 92.12 148 VAL A C 1
ATOM 1113 O O . VAL A 1 148 ? -2.153 3.340 14.940 1.00 92.12 148 VAL A O 1
ATOM 1116 N N . SER A 1 149 ? -3.731 3.570 13.364 1.00 91.88 149 SER A N 1
ATOM 1117 C CA . SER A 1 149 ? -3.692 5.021 13.244 1.00 91.88 149 SER A CA 1
ATOM 1118 C C . SER A 1 149 ? -5.062 5.645 13.504 1.00 91.88 149 SER A C 1
ATOM 1120 O O . SER A 1 149 ? -6.114 5.045 13.261 1.00 91.88 149 SER A O 1
ATOM 1122 N N . ASN A 1 150 ? -5.059 6.877 14.010 1.00 90.44 150 ASN A N 1
ATOM 1123 C CA . ASN A 1 150 ? -6.261 7.697 14.162 1.00 90.44 150 ASN A CA 1
ATOM 1124 C C . ASN A 1 150 ? -6.618 8.494 12.889 1.00 90.44 150 ASN A C 1
ATOM 1126 O O . ASN A 1 150 ? -7.666 9.144 12.854 1.00 90.44 150 ASN A O 1
ATOM 1130 N N . SER A 1 151 ? -5.775 8.435 11.853 1.00 87.00 151 SER A N 1
ATOM 1131 C CA . SER A 1 151 ? -5.959 9.156 10.597 1.00 87.00 151 SER A CA 1
ATOM 1132 C C . SER A 1 151 ? -5.590 8.298 9.389 1.00 87.00 151 SER A C 1
ATOM 1134 O O . SER A 1 151 ? -4.750 7.410 9.457 1.00 87.00 151 SER A O 1
ATOM 1136 N N . LEU A 1 152 ? -6.225 8.585 8.254 1.00 84.69 152 LEU A N 1
ATOM 1137 C CA . LEU A 1 152 ? -5.820 8.042 6.955 1.00 84.69 152 LEU A CA 1
ATOM 1138 C C . LEU A 1 152 ? -4.895 9.005 6.196 1.00 84.69 152 LEU A C 1
ATOM 1140 O O . LEU A 1 152 ? -4.262 8.626 5.214 1.00 84.69 152 LEU A O 1
ATOM 1144 N N . THR A 1 153 ? -4.842 10.272 6.610 1.00 79.25 153 THR A N 1
ATOM 1145 C CA . THR A 1 153 ? -3.939 11.249 5.997 1.00 79.25 153 THR A CA 1
ATOM 1146 C C . THR A 1 153 ? -2.503 10.859 6.306 1.00 79.25 153 THR A C 1
ATOM 1148 O O . THR A 1 153 ? -2.202 10.614 7.472 1.00 79.25 153 THR A O 1
ATOM 1151 N N . GLY A 1 154 ? -1.644 10.830 5.288 1.00 71.38 154 GLY A N 1
ATOM 1152 C CA . GLY A 1 154 ? -0.257 10.410 5.477 1.00 71.38 154 GLY A CA 1
ATOM 1153 C C . GLY A 1 154 ? -0.024 8.910 5.341 1.00 71.38 154 GLY A C 1
ATOM 1154 O O . GLY A 1 154 ? 1.015 8.419 5.754 1.00 71.38 154 GLY A O 1
ATOM 1155 N N . TRP A 1 155 ? -0.990 8.155 4.807 1.00 79.25 155 TRP A N 1
ATOM 1156 C CA . TRP A 1 155 ? -0.737 6.769 4.433 1.00 79.25 155 TRP A CA 1
ATOM 1157 C C . TRP A 1 155 ? -0.097 6.677 3.042 1.00 79.25 155 TRP A C 1
ATOM 1159 O O . TRP A 1 155 ? -0.657 7.177 2.060 1.00 79.25 155 TRP A O 1
ATOM 1169 N N . TYR A 1 156 ? 1.028 5.972 2.962 1.00 71.50 156 TYR A N 1
ATOM 1170 C CA . TYR A 1 156 ? 1.734 5.617 1.736 1.00 71.50 156 TYR A CA 1
ATOM 1171 C C . TYR A 1 156 ? 2.039 4.119 1.745 1.00 71.50 156 TYR A C 1
ATOM 1173 O O . TYR A 1 156 ? 2.418 3.559 2.766 1.00 71.50 156 TYR A O 1
ATOM 1181 N N . SER A 1 157 ? 1.904 3.438 0.607 1.00 66.38 157 SER A N 1
ATOM 1182 C CA . SER A 1 157 ? 2.089 1.980 0.576 1.00 66.38 157 SER A CA 1
ATOM 1183 C C . SER A 1 157 ? 3.522 1.519 0.831 1.00 66.38 157 SER A C 1
ATOM 1185 O O . SER A 1 157 ? 3.713 0.355 1.151 1.00 66.38 157 SER A O 1
ATOM 1187 N N . LEU A 1 158 ? 4.516 2.391 0.667 1.00 67.06 158 LEU A N 1
ATOM 1188 C CA . LEU A 1 158 ? 5.915 2.055 0.936 1.00 67.06 158 LEU A CA 1
ATOM 1189 C C . LEU A 1 158 ? 6.310 2.375 2.386 1.00 67.06 158 LEU A C 1
ATOM 1191 O O . LEU A 1 158 ? 6.937 1.557 3.048 1.00 67.06 158 LEU A O 1
ATOM 1195 N N . ASP A 1 159 ? 5.858 3.524 2.896 1.00 68.06 159 ASP A N 1
ATOM 1196 C CA . ASP A 1 159 ? 6.263 4.039 4.212 1.00 68.06 159 ASP A CA 1
ATOM 1197 C C . ASP A 1 159 ? 5.253 3.731 5.335 1.00 68.06 159 ASP A C 1
ATOM 1199 O O . ASP A 1 159 ? 5.525 3.970 6.509 1.00 68.06 159 ASP A O 1
ATOM 1203 N N . GLY A 1 160 ? 4.074 3.198 5.000 1.00 77.62 160 GLY A N 1
ATOM 1204 C CA . GLY A 1 160 ? 2.991 2.976 5.954 1.00 77.62 160 GLY A CA 1
ATOM 1205 C C . GLY A 1 160 ? 2.279 4.276 6.341 1.00 77.62 160 GLY A C 1
ATOM 1206 O O . GLY A 1 160 ? 1.998 5.121 5.495 1.00 77.62 160 GLY A O 1
ATOM 1207 N N . PHE A 1 161 ? 1.904 4.408 7.614 1.00 79.88 161 PHE A N 1
ATOM 1208 C CA . PHE A 1 161 ? 1.293 5.630 8.149 1.00 79.88 161 PHE A CA 1
ATOM 1209 C C . PHE A 1 161 ? 2.359 6.635 8.606 1.00 79.88 161 PHE A C 1
ATOM 1211 O O . PHE A 1 161 ? 3.345 6.239 9.222 1.00 79.88 161 PHE A O 1
ATOM 1218 N N . ASP A 1 162 ? 2.098 7.936 8.440 1.00 79.69 162 ASP A N 1
ATOM 1219 C CA . ASP A 1 162 ? 2.851 8.997 9.123 1.00 79.69 162 ASP A CA 1
ATOM 1220 C C . ASP A 1 162 ? 2.918 8.725 10.637 1.00 79.69 162 ASP A C 1
ATOM 1222 O O . ASP A 1 162 ? 1.881 8.512 11.282 1.00 79.69 162 ASP A O 1
ATOM 1226 N N . MET A 1 163 ? 4.125 8.791 11.216 1.00 75.06 163 MET A N 1
ATOM 1227 C CA . MET A 1 163 ? 4.378 8.433 12.622 1.00 75.06 163 MET A CA 1
ATOM 1228 C C . MET A 1 163 ? 3.499 9.204 13.616 1.00 75.06 163 MET A C 1
ATOM 1230 O O . MET A 1 163 ? 3.050 8.629 14.602 1.00 75.06 163 MET A O 1
ATOM 1234 N N . ASP A 1 164 ? 3.182 10.470 13.329 1.00 82.12 164 ASP A N 1
ATOM 1235 C CA . ASP A 1 164 ? 2.343 11.319 14.188 1.00 82.12 164 ASP A CA 1
ATOM 1236 C C . ASP A 1 164 ? 0.878 10.847 14.278 1.00 82.12 164 ASP A C 1
ATOM 1238 O O . ASP A 1 164 ? 0.134 11.249 15.176 1.00 82.12 164 ASP A O 1
ATOM 1242 N N . SER A 1 165 ? 0.438 10.004 13.340 1.00 84.62 165 SER A N 1
ATOM 1243 C CA . SER A 1 165 ? -0.926 9.466 13.298 1.00 84.62 165 SER A CA 1
ATOM 1244 C C . SER A 1 165 ? -1.064 8.114 14.008 1.00 84.62 165 SER A C 1
ATOM 1246 O O . SER A 1 165 ? -2.174 7.726 14.398 1.00 84.62 165 SER A O 1
ATOM 1248 N N . ILE A 1 166 ? 0.055 7.406 14.190 1.00 88.06 166 ILE A N 1
ATOM 1249 C CA . ILE A 1 166 ? 0.100 6.056 14.746 1.00 88.06 166 ILE A CA 1
ATOM 1250 C C . ILE A 1 166 ? -0.234 6.113 16.239 1.00 88.06 166 ILE A C 1
ATOM 1252 O O . ILE A 1 166 ? 0.407 6.802 17.027 1.00 88.06 166 ILE A O 1
ATOM 1256 N N . VAL A 1 167 ? -1.259 5.362 16.634 1.00 89.06 167 VAL A N 1
ATOM 1257 C CA . VAL A 1 167 ? -1.652 5.164 18.037 1.00 89.06 167 VAL A CA 1
ATOM 1258 C C . VAL A 1 167 ? -1.189 3.817 18.582 1.00 89.06 167 VAL A C 1
ATOM 1260 O O . VAL A 1 167 ? -1.166 3.628 19.796 1.00 89.06 167 VAL A O 1
ATOM 1263 N N . TYR A 1 168 ? -0.839 2.881 17.701 1.00 89.44 168 TYR A N 1
ATOM 1264 C CA . TYR A 1 168 ? -0.277 1.595 18.077 1.00 89.44 168 TYR A CA 1
ATOM 1265 C C . TYR A 1 168 ? 0.646 1.049 17.000 1.00 89.44 168 TYR A C 1
ATOM 1267 O O . TYR A 1 168 ? 0.335 1.107 15.811 1.00 89.44 168 TYR A O 1
ATOM 1275 N N . ASP A 1 169 ? 1.745 0.477 17.465 1.00 90.19 169 ASP A N 1
ATOM 1276 C CA . ASP A 1 169 ? 2.765 -0.184 16.677 1.00 90.19 169 ASP A CA 1
ATOM 1277 C C . ASP A 1 169 ? 3.139 -1.472 17.412 1.00 90.19 169 ASP A C 1
ATOM 1279 O O . ASP A 1 169 ? 3.511 -1.434 18.590 1.00 90.19 169 ASP A O 1
ATOM 1283 N N . SER A 1 170 ? 2.994 -2.618 16.750 1.00 90.75 170 SER A N 1
ATOM 1284 C CA . SER A 1 170 ? 3.328 -3.909 17.355 1.00 90.75 170 SER A CA 1
ATOM 1285 C C . SER A 1 170 ? 4.832 -4.129 17.530 1.00 90.75 170 SER A C 1
ATOM 1287 O O . SER A 1 170 ? 5.227 -5.066 18.224 1.00 90.75 170 SER A O 1
ATOM 1289 N N . GLY A 1 171 ? 5.671 -3.327 16.866 1.00 89.75 171 GLY A N 1
ATOM 1290 C CA . GLY A 1 171 ? 7.027 -3.726 16.514 1.00 89.75 171 GLY A CA 1
ATOM 1291 C C . GLY A 1 171 ? 7.026 -4.932 15.567 1.00 89.75 171 GLY A C 1
ATOM 1292 O O . GLY A 1 171 ? 5.979 -5.349 15.062 1.00 89.75 171 GLY A O 1
ATOM 1293 N N . THR A 1 172 ? 8.205 -5.504 15.336 1.00 91.06 172 THR A N 1
ATOM 1294 C CA . THR A 1 172 ? 8.368 -6.684 14.481 1.00 91.06 172 THR A CA 1
ATOM 1295 C C . THR A 1 172 ? 7.788 -7.935 15.137 1.00 91.06 172 THR A C 1
ATOM 1297 O O . THR A 1 172 ? 8.264 -8.409 16.171 1.00 91.06 172 THR A O 1
ATOM 1300 N N . LEU A 1 173 ? 6.781 -8.501 14.488 1.00 92.75 173 LEU A N 1
ATOM 1301 C CA . LEU A 1 173 ? 6.214 -9.814 14.750 1.00 92.75 173 LEU A CA 1
ATOM 1302 C C . LEU A 1 173 ? 6.951 -10.874 13.909 1.00 92.75 173 LEU A C 1
ATOM 1304 O O . LEU A 1 173 ? 7.364 -10.571 12.789 1.00 92.75 173 LEU A O 1
ATOM 1308 N N . PRO A 1 174 ? 7.098 -12.122 14.391 1.00 91.69 174 PRO A N 1
ATOM 1309 C CA . PRO A 1 174 ? 7.736 -13.203 13.631 1.00 91.69 174 PRO A CA 1
ATOM 1310 C C . PRO A 1 174 ? 7.068 -13.479 12.273 1.00 91.69 174 PRO A C 1
ATOM 1312 O O . PRO A 1 174 ? 5.845 -13.405 12.174 1.00 91.69 174 PRO A O 1
ATOM 1315 N N . GLY A 1 175 ? 7.831 -13.892 11.254 1.00 84.06 175 GLY A N 1
ATOM 1316 C CA . GLY A 1 175 ? 7.337 -14.112 9.879 1.00 84.06 175 GLY A CA 1
ATOM 1317 C C . GLY A 1 175 ? 6.304 -15.232 9.687 1.00 84.06 175 GLY A C 1
ATOM 1318 O O . GLY A 1 175 ? 5.676 -15.321 8.635 1.00 84.06 175 GLY A O 1
ATOM 1319 N N . ASN A 1 176 ? 6.071 -16.069 10.702 1.00 86.56 176 ASN A N 1
ATOM 1320 C CA . ASN A 1 176 ? 4.961 -17.030 10.727 1.00 86.56 176 ASN A CA 1
ATOM 1321 C C . ASN A 1 176 ? 3.695 -16.484 11.416 1.00 86.56 176 ASN A C 1
ATOM 1323 O O . ASN A 1 176 ? 2.719 -17.218 11.567 1.00 86.56 176 ASN A O 1
ATOM 1327 N N . SER A 1 177 ? 3.705 -15.222 11.852 1.00 86.88 177 SER A N 1
ATOM 1328 C CA . SER A 1 177 ? 2.558 -14.577 12.489 1.00 86.88 177 SER A CA 1
ATOM 1329 C C . SER A 1 177 ? 1.579 -14.100 11.425 1.00 86.88 177 SER A C 1
ATOM 1331 O O . SER A 1 177 ? 1.890 -13.210 10.642 1.00 86.88 177 SER A O 1
ATOM 1333 N N . THR A 1 178 ? 0.379 -14.668 11.427 1.00 93.19 178 THR A N 1
ATOM 1334 C CA . THR A 1 178 ? -0.761 -14.206 10.613 1.00 93.19 178 THR A CA 1
ATOM 1335 C C . THR A 1 178 ? -1.849 -13.559 11.462 1.00 93.19 178 THR A C 1
ATOM 1337 O O . THR A 1 178 ? -2.887 -13.162 10.940 1.00 93.19 178 THR A O 1
ATOM 1340 N N . THR A 1 179 ? -1.636 -13.494 12.778 1.00 91.56 179 THR A N 1
ATOM 1341 C CA . THR A 1 179 ? -2.605 -13.005 13.754 1.00 91.56 179 THR A CA 1
ATOM 1342 C C . THR A 1 179 ? -1.880 -12.296 14.893 1.00 91.56 179 THR A C 1
ATOM 1344 O O . THR A 1 179 ? -0.834 -12.759 15.350 1.00 91.56 179 THR A O 1
ATOM 1347 N N . HIS A 1 180 ? -2.458 -11.202 15.385 1.00 92.00 180 HIS A N 1
ATOM 1348 C CA . HIS A 1 180 ? -1.999 -10.463 16.554 1.00 92.00 180 HIS A CA 1
ATOM 1349 C C . HIS A 1 180 ? -3.187 -10.026 17.409 1.00 92.00 180 HIS A C 1
ATOM 1351 O O . HIS A 1 180 ? -4.091 -9.339 16.934 1.00 92.00 180 HIS A O 1
ATOM 1357 N N . LEU A 1 181 ? -3.176 -10.412 18.685 1.00 88.94 181 LEU A N 1
ATOM 1358 C CA . LEU A 1 181 ? -4.161 -9.958 19.662 1.00 88.94 181 LEU A CA 1
ATOM 1359 C C . LEU A 1 181 ? -3.648 -8.692 20.329 1.00 88.94 181 LEU A C 1
ATOM 1361 O O . LEU A 1 181 ? -2.690 -8.722 21.105 1.00 88.94 181 LEU A O 1
ATOM 1365 N N . TRP A 1 182 ? -4.317 -7.578 20.065 1.00 82.81 182 TRP A N 1
ATOM 1366 C CA . TRP A 1 182 ? -4.002 -6.341 20.746 1.00 82.81 182 TRP A CA 1
ATOM 1367 C C . TRP A 1 182 ? -4.876 -6.176 21.991 1.00 82.81 182 TRP A C 1
ATOM 1369 O O . TRP A 1 182 ? -6.054 -5.825 21.917 1.00 82.81 182 TRP A O 1
ATOM 1379 N N . ALA A 1 183 ? -4.258 -6.409 23.148 1.00 72.56 183 ALA A N 1
ATOM 1380 C CA . ALA A 1 183 ? -4.760 -6.031 24.463 1.00 72.56 183 ALA A CA 1
ATOM 1381 C C . ALA A 1 183 ? -3.812 -4.971 25.045 1.00 72.56 183 ALA A C 1
ATOM 1383 O O . ALA A 1 183 ? -2.753 -5.339 25.559 1.00 72.56 183 ALA A O 1
ATOM 1384 N N . PRO A 1 184 ? -4.094 -3.660 24.947 1.00 66.31 184 PRO A N 1
ATOM 1385 C CA . PRO A 1 184 ? -3.279 -2.695 25.664 1.00 66.31 184 PRO A CA 1
ATOM 1386 C C . PRO A 1 184 ? -3.394 -2.975 27.170 1.00 66.31 184 PRO A C 1
ATOM 1388 O O . PRO A 1 184 ? -4.495 -3.121 27.696 1.00 66.31 184 PRO A O 1
ATOM 1391 N N . ALA A 1 185 ? -2.250 -3.055 27.854 1.00 52.19 185 ALA A N 1
ATOM 1392 C CA . ALA A 1 185 ? -2.196 -3.152 29.314 1.00 52.19 185 ALA A CA 1
ATOM 1393 C C . ALA A 1 185 ? -2.667 -1.852 29.997 1.00 52.19 185 ALA A C 1
ATOM 1395 O O . ALA A 1 185 ? -3.051 -1.883 31.163 1.00 52.19 185 ALA A O 1
ATOM 1396 N N . ASP A 1 186 ? -2.677 -0.734 29.258 1.00 48.84 186 ASP A N 1
ATOM 1397 C CA . ASP A 1 186 ? -3.113 0.576 29.735 1.00 48.84 186 ASP A CA 1
ATOM 1398 C C . ASP A 1 186 ? -4.497 0.971 29.180 1.00 48.84 186 ASP A C 1
ATOM 1400 O O . ASP A 1 186 ? -4.688 1.047 27.956 1.00 48.84 186 ASP A O 1
ATOM 1404 N N . PRO A 1 187 ? -5.470 1.300 30.049 1.00 48.97 187 PRO A N 1
ATOM 1405 C CA . PRO A 1 187 ? -6.719 1.920 29.634 1.00 48.97 187 PRO A CA 1
ATOM 1406 C C . PRO A 1 187 ? -6.432 3.329 29.092 1.00 48.97 187 PRO A C 1
ATOM 1408 O O . PRO A 1 187 ? -6.129 4.251 29.844 1.00 48.97 187 PRO A O 1
ATOM 1411 N N . GLY A 1 188 ? -6.517 3.509 27.770 1.00 54.59 188 GLY A N 1
ATOM 1412 C CA . GLY A 1 188 ? -6.357 4.828 27.143 1.00 54.59 188 GLY A CA 1
ATOM 1413 C C . GLY A 1 188 ? -5.890 4.834 25.690 1.00 54.59 188 GLY A C 1
ATOM 1414 O O . GLY A 1 188 ? -6.036 5.859 25.025 1.00 54.59 188 GLY A O 1
ATOM 1415 N N . VAL A 1 189 ? -5.371 3.717 25.165 1.00 68.25 189 VAL A N 1
ATOM 1416 C CA . VAL A 1 189 ? -4.837 3.705 23.789 1.00 68.25 189 VAL A CA 1
ATOM 1417 C C . VAL A 1 189 ? -5.949 3.779 22.734 1.00 68.25 189 VAL A C 1
ATOM 1419 O O . VAL A 1 189 ? -5.823 4.475 21.723 1.00 68.25 189 VAL A O 1
ATOM 1422 N N . LEU A 1 190 ? -7.089 3.137 23.001 1.00 77.38 190 LEU A N 1
ATOM 1423 C CA . LEU A 1 190 ? -8.287 3.238 22.173 1.00 77.38 190 LEU A CA 1
ATOM 1424 C C . LEU A 1 190 ? -9.384 4.016 22.901 1.00 77.38 190 LEU A C 1
ATOM 1426 O O . LEU A 1 190 ? -9.801 3.654 23.998 1.00 77.38 190 LEU A O 1
ATOM 1430 N N . GLN A 1 191 ? -9.872 5.086 22.276 1.00 83.88 191 GLN A N 1
ATOM 1431 C CA . GLN A 1 191 ? -11.031 5.828 22.764 1.00 83.88 191 GLN A CA 1
ATOM 1432 C C . GLN A 1 191 ? -12.317 5.117 22.323 1.00 83.88 191 GLN A C 1
ATOM 1434 O O . GLN A 1 191 ? -12.354 4.580 21.212 1.00 83.88 191 GLN A O 1
ATOM 1439 N N . PRO A 1 192 ? -13.376 5.123 23.147 1.00 84.50 192 PRO A N 1
ATOM 1440 C CA . PRO A 1 192 ? -14.639 4.472 22.818 1.00 84.50 192 PRO A CA 1
ATOM 1441 C C . PRO A 1 192 ? -15.356 5.163 21.653 1.00 84.50 192 PRO A C 1
ATOM 1443 O O . PRO A 1 192 ? -15.286 6.385 21.492 1.00 84.50 192 PRO A O 1
ATOM 1446 N N . ALA A 1 193 ? -16.079 4.379 20.848 1.00 86.81 193 ALA A N 1
ATOM 1447 C CA . ALA A 1 193 ? -16.849 4.852 19.694 1.00 86.81 193 ALA A CA 1
ATOM 1448 C C . ALA A 1 193 ? -16.059 5.776 18.745 1.00 86.81 193 ALA A C 1
ATOM 1450 O O . ALA A 1 193 ? -16.607 6.750 18.202 1.00 86.81 193 ALA A O 1
ATOM 1451 N N . LYS A 1 194 ? -14.770 5.479 18.549 1.00 89.56 194 LYS A N 1
ATOM 1452 C CA . LYS A 1 194 ? -13.853 6.251 17.707 1.00 89.56 194 LYS A CA 1
ATOM 1453 C C . LYS A 1 194 ? -13.428 5.446 16.483 1.00 89.56 194 LYS A C 1
ATOM 1455 O O . LYS A 1 194 ? -13.278 4.229 16.542 1.00 89.56 194 LYS A O 1
ATOM 1460 N N . LEU A 1 195 ? -13.278 6.154 15.365 1.00 92.56 195 LEU A N 1
ATOM 1461 C CA . LEU A 1 195 ? -12.783 5.614 14.104 1.00 92.56 195 LEU A CA 1
ATOM 1462 C C . LEU A 1 195 ? -11.259 5.494 14.147 1.00 92.56 195 LEU A C 1
ATOM 1464 O O . LEU A 1 195 ? -10.574 6.458 14.487 1.00 92.56 195 LEU A O 1
ATOM 1468 N N . TYR A 1 196 ? -10.769 4.336 13.731 1.00 93.75 196 TYR A N 1
ATOM 1469 C CA . TYR A 1 196 ? -9.360 4.025 13.555 1.00 93.75 196 TYR A CA 1
ATOM 1470 C C . TYR A 1 196 ? -9.125 3.365 12.197 1.00 93.75 196 TYR A C 1
ATOM 1472 O O . TYR A 1 196 ? -10.058 2.874 11.552 1.00 93.75 196 TYR A O 1
ATOM 1480 N N . TYR A 1 197 ? -7.866 3.350 11.783 1.00 94.69 197 TYR A N 1
ATOM 1481 C CA . TYR A 1 197 ? -7.372 2.678 10.590 1.00 94.69 197 TYR A CA 1
ATOM 1482 C C . TYR A 1 197 ? -6.269 1.717 10.999 1.00 94.69 197 TYR A C 1
ATOM 1484 O O . TYR A 1 197 ? -5.512 2.025 11.912 1.00 94.69 197 TYR A O 1
ATOM 1492 N N . TRP A 1 198 ? -6.159 0.573 10.341 1.00 94.38 198 TRP A N 1
ATOM 1493 C CA . TRP A 1 198 ? -5.088 -0.376 10.597 1.00 94.38 198 TRP A CA 1
ATOM 1494 C C . TRP A 1 198 ? -4.516 -0.922 9.300 1.00 94.38 198 TRP A C 1
ATOM 1496 O O . TRP A 1 198 ? -5.212 -1.010 8.288 1.00 94.38 198 TRP A O 1
ATOM 1506 N N . SER A 1 199 ? -3.230 -1.242 9.336 1.00 95.06 199 SER A N 1
ATOM 1507 C CA . SER A 1 199 ? -2.473 -1.782 8.212 1.00 95.06 199 SER A CA 1
ATOM 1508 C C . SER A 1 199 ? -1.358 -2.677 8.738 1.00 95.06 199 SER A C 1
ATOM 1510 O O . SER A 1 199 ? -0.915 -2.523 9.876 1.00 95.06 199 SER A O 1
ATOM 1512 N N . VAL A 1 200 ? -0.915 -3.609 7.902 1.00 94.75 200 VAL A N 1
ATOM 1513 C CA . VAL A 1 200 ? 0.195 -4.513 8.189 1.00 94.75 200 VAL A CA 1
ATOM 1514 C C . VAL A 1 200 ? 1.227 -4.351 7.089 1.00 94.75 200 VAL A C 1
ATOM 1516 O O . VAL A 1 200 ? 0.878 -4.300 5.910 1.00 94.75 200 VAL A O 1
ATOM 1519 N N . GLN A 1 201 ? 2.489 -4.279 7.481 1.00 92.44 201 GLN A N 1
ATOM 1520 C CA . GLN A 1 201 ? 3.636 -4.260 6.589 1.00 92.44 201 GLN A CA 1
ATOM 1521 C C . GLN A 1 201 ? 4.421 -5.557 6.766 1.00 92.44 201 GLN A C 1
ATOM 1523 O O . GLN A 1 201 ? 4.674 -5.974 7.894 1.00 92.44 201 GLN A O 1
ATOM 1528 N N . SER A 1 202 ? 4.782 -6.215 5.667 1.00 91.44 202 SER A N 1
ATOM 1529 C CA . SER A 1 202 ? 5.746 -7.319 5.702 1.00 91.44 202 SER A CA 1
ATOM 1530 C C . SER A 1 202 ? 7.153 -6.773 5.931 1.00 91.44 202 SER A C 1
ATOM 1532 O O . SER A 1 202 ? 7.499 -5.734 5.379 1.00 91.44 202 SER A O 1
ATOM 1534 N N . GLU A 1 203 ? 7.989 -7.487 6.669 1.00 88.75 203 GLU A N 1
ATOM 1535 C CA . GLU A 1 203 ? 9.400 -7.157 6.874 1.00 88.75 203 GLU A CA 1
ATOM 1536 C C . GLU A 1 203 ? 10.267 -8.296 6.328 1.00 88.75 203 GLU A C 1
ATOM 1538 O O . GLU A 1 203 ? 10.009 -9.470 6.604 1.00 88.75 203 GLU A O 1
ATOM 1543 N N . GLY A 1 204 ? 11.271 -7.961 5.519 1.00 83.94 204 GLY A N 1
ATOM 1544 C CA . GLY A 1 204 ? 12.213 -8.906 4.919 1.00 83.94 204 GLY A CA 1
ATOM 1545 C C . GLY A 1 204 ? 13.654 -8.633 5.344 1.00 83.94 204 GLY A C 1
ATOM 1546 O O . GLY A 1 204 ? 13.949 -7.633 5.996 1.00 83.94 204 GLY A O 1
ATOM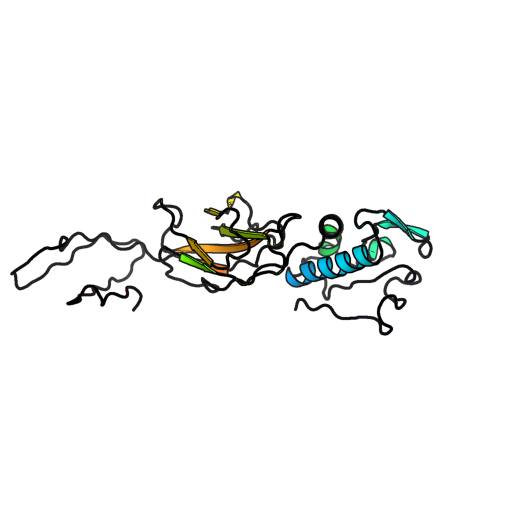 1547 N N . GLU A 1 205 ? 14.577 -9.510 4.941 1.00 78.69 205 GLU A N 1
ATOM 1548 C CA . GLU A 1 205 ? 16.013 -9.362 5.247 1.00 78.69 205 GLU A CA 1
ATOM 1549 C C . GLU A 1 205 ? 16.625 -8.077 4.663 1.00 78.69 205 GLU A C 1
ATOM 1551 O O . GLU A 1 205 ? 17.560 -7.521 5.236 1.00 78.69 205 GLU A O 1
ATOM 1556 N N . ASN A 1 206 ? 16.065 -7.582 3.556 1.00 76.06 206 ASN A N 1
ATOM 1557 C CA . ASN A 1 206 ? 16.543 -6.394 2.845 1.00 76.06 206 ASN A CA 1
ATOM 1558 C C . ASN A 1 206 ? 15.812 -5.100 3.247 1.00 76.06 206 ASN A C 1
ATOM 1560 O O . ASN A 1 206 ? 16.092 -4.047 2.682 1.00 76.06 206 ASN A O 1
ATOM 1564 N N . GLY A 1 207 ? 14.891 -5.162 4.215 1.00 77.38 207 GLY A N 1
ATOM 1565 C CA . GLY A 1 207 ? 14.096 -4.015 4.651 1.00 77.38 207 GLY A CA 1
ATOM 1566 C C . GLY A 1 207 ? 12.586 -4.271 4.633 1.00 77.38 207 GLY A C 1
ATOM 1567 O O . GLY A 1 207 ? 12.138 -5.405 4.425 1.00 77.38 207 GLY A O 1
ATOM 1568 N N . PRO A 1 208 ? 11.782 -3.229 4.904 1.00 82.12 208 PRO A N 1
ATOM 1569 C CA . PRO A 1 208 ? 10.333 -3.337 4.876 1.00 82.12 208 PRO A CA 1
ATOM 1570 C C . PRO A 1 208 ? 9.823 -3.585 3.450 1.00 82.12 208 PRO A C 1
ATOM 1572 O O . PRO A 1 208 ? 10.303 -3.001 2.484 1.00 82.12 208 PRO A O 1
ATOM 1575 N N . GLY A 1 209 ? 8.823 -4.451 3.333 1.00 85.75 209 GLY A N 1
ATOM 1576 C CA . GLY A 1 209 ? 8.001 -4.578 2.137 1.00 85.75 209 GLY A CA 1
ATOM 1577 C C . GLY A 1 209 ? 6.874 -3.551 2.110 1.00 85.75 209 GLY A C 1
ATOM 1578 O O . GLY A 1 209 ? 6.834 -2.595 2.890 1.00 85.75 209 GLY A O 1
ATOM 1579 N N . PHE A 1 210 ? 5.907 -3.773 1.230 1.00 86.25 210 PHE A N 1
ATOM 1580 C CA . PHE A 1 210 ? 4.761 -2.887 1.111 1.00 86.25 210 PHE A CA 1
ATOM 1581 C C . PHE A 1 210 ? 3.793 -3.029 2.290 1.00 86.25 210 PHE A C 1
ATOM 1583 O O . PHE A 1 210 ? 3.489 -4.121 2.773 1.00 86.25 210 PHE A O 1
ATOM 1590 N N . ALA A 1 211 ? 3.265 -1.895 2.740 1.00 89.50 211 ALA A N 1
ATOM 1591 C CA . ALA A 1 211 ? 2.166 -1.841 3.684 1.00 89.50 211 ALA A CA 1
ATOM 1592 C C . ALA A 1 211 ? 0.831 -2.080 2.968 1.00 89.50 211 ALA A C 1
ATOM 1594 O O . ALA A 1 211 ? 0.548 -1.516 1.905 1.00 89.50 211 ALA A O 1
ATOM 1595 N N . ALA A 1 212 ? -0.032 -2.875 3.593 1.00 91.25 212 ALA A N 1
ATOM 1596 C CA . ALA A 1 212 ? -1.387 -3.117 3.130 1.00 91.25 212 ALA A CA 1
ATOM 1597 C C . ALA A 1 212 ? -2.207 -1.821 3.051 1.00 91.25 212 ALA A C 1
ATOM 1599 O O . ALA A 1 212 ? -2.090 -0.933 3.903 1.00 91.25 212 ALA A O 1
ATOM 1600 N N . SER A 1 213 ? -3.116 -1.730 2.077 1.00 89.88 213 SER A N 1
ATOM 1601 C CA . SER A 1 213 ? -4.112 -0.650 2.068 1.00 89.88 213 SER A CA 1
ATOM 1602 C C . SER A 1 213 ? -4.952 -0.702 3.352 1.00 89.88 213 SER A C 1
ATOM 1604 O O . SER A 1 213 ? -5.498 -1.767 3.650 1.00 89.88 213 SER A O 1
ATOM 1606 N N . PRO A 1 214 ? -5.095 0.398 4.117 1.00 92.62 214 PRO A N 1
ATOM 1607 C CA . PRO A 1 214 ? -5.641 0.301 5.454 1.00 92.62 214 PRO A CA 1
ATOM 1608 C C . PRO A 1 214 ? -7.117 -0.057 5.474 1.00 92.62 214 PRO A C 1
ATOM 1610 O O . PRO A 1 214 ? -7.934 0.513 4.740 1.00 92.62 214 PRO A O 1
ATOM 1613 N N . PHE A 1 215 ? -7.483 -0.933 6.400 1.00 95.88 215 PHE A N 1
ATOM 1614 C CA . PHE A 1 215 ? -8.872 -1.137 6.776 1.00 95.88 215 PHE A CA 1
ATOM 1615 C C . PHE A 1 215 ? -9.246 -0.170 7.891 1.00 95.88 215 PHE A C 1
ATOM 1617 O O . PHE A 1 215 ? -8.417 0.230 8.703 1.00 95.88 215 PHE A O 1
ATOM 1624 N N . LYS A 1 216 ? -10.514 0.239 7.927 1.00 95.25 216 LYS A N 1
ATOM 1625 C CA . LYS A 1 216 ? -11.036 1.125 8.972 1.00 95.25 216 LYS A CA 1
ATOM 1626 C C . LYS A 1 216 ? -11.936 0.355 9.923 1.00 95.25 216 LYS A C 1
ATOM 1628 O O . LYS A 1 216 ? -12.652 -0.537 9.478 1.00 95.25 216 LYS A O 1
ATOM 1633 N N . PHE A 1 217 ? -11.961 0.737 11.190 1.00 95.00 217 PHE A N 1
ATOM 1634 C CA . PHE A 1 217 ? -12.854 0.142 12.177 1.00 95.00 217 PHE A CA 1
ATOM 1635 C C . PHE A 1 217 ? -13.286 1.149 13.244 1.00 95.00 217 PHE A C 1
ATOM 1637 O O . PHE A 1 217 ? -12.661 2.195 13.415 1.00 95.00 217 PHE A O 1
ATOM 1644 N N . ILE A 1 218 ? -14.380 0.852 13.946 1.00 92.69 218 ILE A N 1
ATOM 1645 C CA . ILE A 1 218 ? -14.892 1.675 15.046 1.00 92.69 218 ILE A CA 1
ATOM 1646 C C . ILE A 1 218 ? -14.906 0.848 16.328 1.00 92.69 218 ILE A C 1
ATOM 1648 O O . ILE A 1 218 ? -15.509 -0.227 16.374 1.00 92.69 218 ILE A O 1
ATOM 1652 N N . THR A 1 219 ? -14.266 1.369 17.369 1.00 90.88 219 THR A N 1
ATOM 1653 C CA . THR A 1 219 ? -14.268 0.778 18.712 1.00 90.88 219 THR A CA 1
ATOM 1654 C C . THR A 1 219 ? -15.657 0.825 19.342 1.00 90.88 219 THR A C 1
ATOM 1656 O O . THR A 1 219 ? -16.461 1.716 19.058 1.00 90.88 219 THR A O 1
ATOM 1659 N N . GLY A 1 220 ? -15.953 -0.143 20.202 1.00 87.62 220 GLY A N 1
ATOM 1660 C CA . GLY A 1 220 ? -17.173 -0.185 20.996 1.0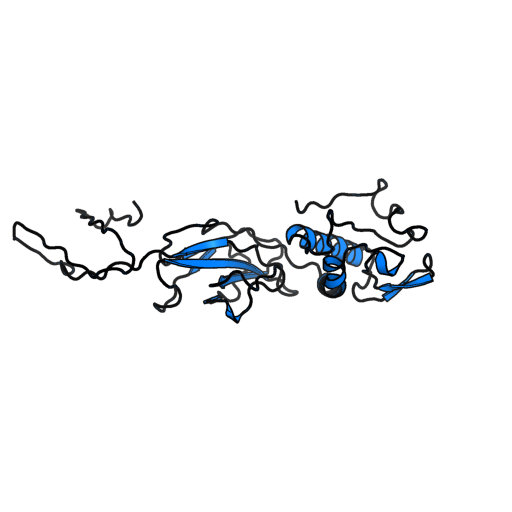0 87.62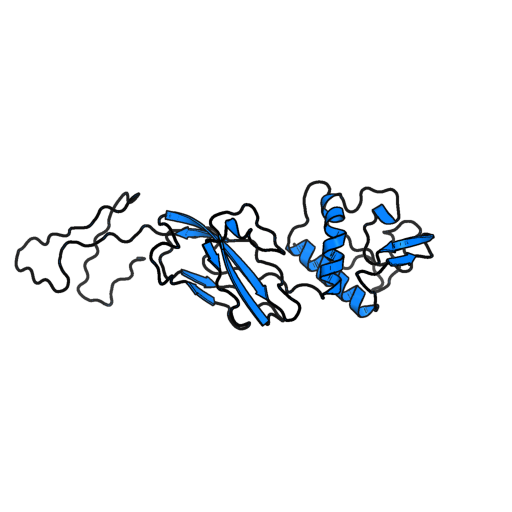 220 GLY A CA 1
ATOM 1661 C C . GLY A 1 220 ? -17.279 0.959 21.997 1.00 87.62 220 GLY A C 1
ATOM 1662 O O . GLY A 1 220 ? -16.351 1.749 22.198 1.00 87.62 220 GLY A O 1
ATOM 1663 N N . LEU A 1 221 ? -18.455 1.067 22.608 1.00 84.44 221 LEU A N 1
ATOM 1664 C CA . LEU A 1 221 ? -18.632 1.913 23.781 1.00 84.44 221 LEU A CA 1
ATOM 1665 C C . LEU A 1 221 ? -17.899 1.278 24.969 1.00 84.44 221 LEU A C 1
ATOM 1667 O O . LEU A 1 221 ? -17.732 0.062 25.025 1.00 84.44 221 LEU A O 1
ATOM 1671 N N . THR A 1 222 ? -17.472 2.095 25.928 1.00 79.94 222 THR A N 1
ATOM 1672 C CA . THR A 1 222 ? -16.941 1.563 27.187 1.00 79.94 222 THR A CA 1
ATOM 1673 C C . THR A 1 222 ? -18.041 0.785 27.906 1.00 79.94 222 THR A C 1
ATOM 1675 O O . THR A 1 222 ? -19.193 1.226 27.925 1.00 79.94 222 THR A O 1
ATOM 1678 N N . ALA A 1 223 ? -17.696 -0.355 28.505 1.00 77.25 223 ALA A N 1
ATOM 1679 C CA . ALA A 1 223 ? -18.623 -1.076 29.367 1.00 77.25 223 ALA A CA 1
ATOM 1680 C C . ALA A 1 223 ? -19.100 -0.157 30.515 1.00 77.25 223 ALA A C 1
ATOM 1682 O O . ALA A 1 223 ? -18.290 0.602 31.056 1.00 77.25 223 ALA A O 1
ATOM 1683 N N . PRO A 1 224 ? -20.395 -0.180 30.879 1.00 82.88 224 PRO A N 1
ATOM 1684 C CA . PRO A 1 224 ? -20.885 0.582 32.021 1.00 82.88 224 PRO A CA 1
ATOM 1685 C C . PRO A 1 224 ? -20.230 0.080 33.310 1.00 82.88 224 PRO A C 1
ATOM 1687 O O . PRO A 1 224 ? -20.146 -1.125 33.539 1.00 82.88 224 PRO A O 1
ATOM 1690 N N . GLU A 1 225 ? -19.795 1.003 34.166 1.00 82.62 225 GLU A N 1
ATOM 1691 C CA . GLU A 1 225 ? -19.362 0.664 35.522 1.00 82.62 225 GLU A CA 1
ATOM 1692 C C . GLU A 1 225 ? -20.575 0.164 36.315 1.00 82.62 225 GLU A C 1
ATOM 1694 O O . GLU A 1 225 ? -21.601 0.842 36.374 1.00 82.62 225 GLU A O 1
ATOM 1699 N N . THR A 1 226 ? -20.492 -1.036 36.882 1.00 81.25 226 THR A N 1
ATOM 1700 C CA . THR A 1 226 ? -21.585 -1.643 37.650 1.00 81.25 226 THR A CA 1
ATOM 1701 C C . THR A 1 226 ? -21.484 -1.240 39.115 1.00 81.25 226 THR A C 1
ATOM 1703 O O . THR A 1 226 ? -20.437 -1.450 39.725 1.00 81.25 226 THR A O 1
ATOM 1706 N N . PHE A 1 227 ? -22.568 -0.714 39.688 1.00 80.69 227 PHE A N 1
ATOM 1707 C CA . PHE A 1 227 ? -22.635 -0.363 41.111 1.00 80.69 227 PHE A CA 1
ATOM 1708 C C . PHE A 1 227 ? -23.416 -1.399 41.922 1.00 80.69 227 PHE A C 1
ATOM 1710 O O . PHE A 1 227 ? -23.005 -1.740 43.023 1.00 80.69 227 PHE A O 1
ATOM 1717 N N . GLU A 1 228 ? -24.519 -1.916 41.373 1.00 79.44 228 GLU A N 1
ATOM 1718 C CA . GLU A 1 228 ? -25.390 -2.892 42.038 1.00 79.44 228 GLU A CA 1
ATOM 1719 C C . GLU A 1 228 ? -25.923 -3.929 41.036 1.00 79.44 228 GLU A C 1
ATOM 1721 O O . GLU A 1 228 ? -26.266 -3.557 39.903 1.00 79.44 228 GLU A O 1
ATOM 1726 N N . PRO A 1 229 ? -26.092 -5.200 41.442 1.00 71.06 229 PRO A N 1
ATOM 1727 C CA . PRO A 1 229 ? -25.711 -5.771 42.739 1.00 71.06 229 PRO A CA 1
ATOM 1728 C C . PRO A 1 229 ? -24.191 -5.987 42.868 1.00 71.06 229 PRO A C 1
ATOM 1730 O O . PRO A 1 229 ? -23.523 -6.288 41.878 1.00 71.06 229 PRO A O 1
ATOM 1733 N N . GLU A 1 230 ? -23.642 -5.876 44.083 1.00 73.12 230 GLU A N 1
ATOM 1734 C CA . GLU A 1 230 ? -22.247 -6.267 44.345 1.00 73.12 230 GLU A CA 1
ATOM 1735 C C . GLU A 1 230 ? -21.991 -7.746 43.991 1.00 73.12 230 GLU A C 1
ATOM 1737 O O . GLU A 1 230 ? -22.877 -8.606 44.070 1.00 73.12 230 GLU A O 1
ATOM 1742 N N . LEU A 1 231 ? -20.749 -8.068 43.616 1.00 70.38 231 LEU A N 1
ATOM 1743 C CA . LEU A 1 231 ? -20.362 -9.440 43.287 1.00 70.38 231 LEU A CA 1
ATOM 1744 C C . LEU A 1 231 ? -20.655 -10.370 44.481 1.00 70.38 231 LEU A C 1
ATOM 1746 O O . LEU A 1 231 ? -20.258 -10.077 45.605 1.00 70.38 231 LEU A O 1
ATOM 1750 N N . MET A 1 232 ? -21.309 -11.511 44.232 1.00 70.94 232 MET A N 1
ATOM 1751 C CA . MET A 1 232 ? -21.712 -12.501 45.255 1.00 70.94 232 MET A CA 1
ATOM 1752 C C . MET A 1 232 ? -22.804 -12.039 46.237 1.00 70.94 232 MET A C 1
ATOM 1754 O O . MET A 1 232 ? -23.035 -12.701 47.252 1.00 70.94 232 MET A O 1
ATOM 1758 N N . MET A 1 233 ? -23.503 -10.942 45.946 1.00 73.56 233 MET A N 1
ATOM 1759 C CA . MET A 1 233 ? -24.626 -10.485 46.758 1.00 73.56 233 MET A CA 1
ATOM 1760 C C . MET A 1 233 ? -25.787 -11.495 46.737 1.00 73.56 233 MET A C 1
ATOM 1762 O O . MET A 1 233 ? -26.192 -12.008 45.692 1.00 73.56 233 MET A O 1
ATOM 1766 N N . VAL A 1 234 ? -26.320 -11.790 47.926 1.00 71.75 234 VAL A N 1
ATOM 1767 C CA . VAL A 1 234 ? -27.528 -12.603 48.115 1.00 71.75 234 VAL A CA 1
ATOM 1768 C C . VAL A 1 234 ? -28.620 -11.686 48.645 1.00 71.75 234 VAL A C 1
ATOM 1770 O O . VAL A 1 234 ? -28.626 -11.337 49.826 1.00 71.75 234 VAL A O 1
ATOM 1773 N N . ASP A 1 235 ? -29.545 -11.302 47.770 1.00 68.56 235 ASP A N 1
ATOM 1774 C CA . ASP A 1 235 ? -30.725 -10.523 48.133 1.00 68.56 235 ASP A CA 1
ATOM 1775 C C . ASP A 1 235 ? -31.962 -11.427 48.205 1.00 68.56 235 ASP A C 1
ATOM 1777 O O . ASP A 1 235 ? -32.308 -12.126 47.253 1.00 68.56 235 ASP A O 1
ATOM 1781 N N . ASN A 1 236 ? -32.622 -11.419 49.364 1.00 71.12 236 ASN A N 1
ATOM 1782 C CA . ASN A 1 236 ? -33.850 -12.171 49.624 1.00 71.12 236 ASN A CA 1
ATOM 1783 C C . ASN A 1 236 ? -35.110 -11.299 49.473 1.00 71.12 236 ASN A C 1
ATOM 1785 O O . ASN A 1 236 ? -36.203 -11.714 49.871 1.00 71.12 236 ASN A O 1
ATOM 1789 N N . THR A 1 237 ? -34.977 -10.080 48.946 1.00 72.56 237 THR A N 1
ATOM 1790 C CA . THR A 1 237 ? -36.111 -9.215 48.634 1.00 72.56 237 THR A CA 1
ATOM 1791 C C . THR A 1 237 ? -36.742 -9.583 47.283 1.00 72.56 237 THR A C 1
ATOM 1793 O O . THR A 1 237 ? -36.083 -10.119 46.392 1.00 72.56 237 THR A O 1
ATOM 1796 N N . PRO A 1 238 ? -38.046 -9.313 47.088 1.00 72.50 238 PRO A N 1
ATOM 1797 C CA . PRO A 1 238 ? -38.734 -9.630 45.836 1.00 72.50 238 PRO A CA 1
ATOM 1798 C C . PRO A 1 238 ? -38.354 -8.708 44.663 1.00 72.50 238 PRO A C 1
ATOM 1800 O O . PRO A 1 238 ? -38.846 -8.920 43.555 1.00 72.50 238 PRO A O 1
ATOM 1803 N N . VAL A 1 239 ? -37.534 -7.673 44.886 1.00 74.00 239 VAL A N 1
ATOM 1804 C CA . VAL A 1 239 ? -37.165 -6.675 43.874 1.00 74.00 239 VAL A CA 1
ATOM 1805 C C . VAL A 1 239 ? -35.654 -6.504 43.863 1.00 74.00 239 VAL A C 1
ATOM 1807 O O . VAL A 1 239 ? -35.094 -5.878 44.753 1.00 74.00 239 VAL A O 1
ATOM 1810 N N . MET A 1 240 ? -35.015 -6.996 42.806 1.00 77.88 240 MET A N 1
ATOM 1811 C CA . MET A 1 240 ? -33.590 -6.786 42.583 1.00 77.88 240 MET A CA 1
ATOM 1812 C C . MET A 1 240 ? -33.363 -5.448 41.883 1.00 77.88 240 MET A C 1
ATOM 1814 O O . MET A 1 240 ? -33.954 -5.182 40.831 1.00 77.88 240 MET A O 1
ATOM 1818 N N . ARG A 1 241 ? -32.512 -4.602 42.465 1.00 81.12 241 ARG A N 1
ATOM 1819 C CA . ARG A 1 241 ? -32.091 -3.343 41.850 1.00 81.12 241 ARG A CA 1
ATOM 1820 C C . ARG A 1 241 ? -30.792 -3.558 41.082 1.00 81.12 241 ARG A C 1
ATOM 1822 O O . ARG A 1 241 ? -29.841 -4.106 41.620 1.00 81.12 241 ARG A O 1
ATOM 1829 N N . PHE A 1 242 ? -30.769 -3.069 39.848 1.00 84.94 242 PHE A N 1
ATOM 1830 C CA . PHE A 1 242 ? -29.564 -2.960 39.035 1.00 84.94 242 PHE A CA 1
ATOM 1831 C C . PHE A 1 242 ? -29.225 -1.482 38.891 1.00 84.94 242 PHE A C 1
ATOM 1833 O O . PHE A 1 242 ? -30.109 -0.683 38.570 1.00 84.94 242 PHE A O 1
ATOM 1840 N N . ASP A 1 243 ? -27.974 -1.124 39.152 1.00 86.69 243 ASP A N 1
ATOM 1841 C CA . ASP A 1 243 ? -27.497 0.255 39.066 1.00 86.69 243 ASP A CA 1
ATOM 1842 C C . ASP A 1 243 ? -26.129 0.292 38.381 1.00 86.69 243 ASP A C 1
ATOM 1844 O O . ASP A 1 243 ? -25.263 -0.548 38.643 1.00 86.69 243 ASP A O 1
ATOM 1848 N N . TRP A 1 244 ? -25.952 1.239 37.464 1.00 89.44 244 TRP A N 1
ATOM 1849 C CA . TRP A 1 244 ? -24.749 1.352 36.647 1.00 89.44 244 TRP A CA 1
ATOM 1850 C C . TRP A 1 244 ? -24.488 2.792 36.204 1.00 89.44 244 TRP A C 1
ATOM 1852 O O . TRP A 1 244 ? -25.393 3.621 36.071 1.00 89.44 244 TRP A O 1
ATOM 1862 N N . GLY A 1 245 ? -23.219 3.085 35.935 1.00 87.25 245 GLY A N 1
ATOM 1863 C CA . GLY A 1 245 ? -22.769 4.372 35.431 1.00 87.25 245 GLY A CA 1
ATOM 1864 C C . GLY A 1 245 ? -23.275 4.649 34.015 1.00 87.25 245 GLY A C 1
ATOM 1865 O O . GLY A 1 245 ? -23.278 3.777 33.143 1.00 87.25 245 GLY A O 1
ATOM 1866 N N . LYS A 1 246 ? -23.666 5.901 33.752 1.00 87.50 246 LYS A N 1
ATOM 1867 C CA . LYS A 1 246 ? -24.005 6.344 32.397 1.00 87.50 246 LYS A CA 1
ATOM 1868 C C . LYS A 1 246 ? -22.763 6.271 31.503 1.00 87.50 246 LYS A C 1
ATOM 1870 O O . LYS A 1 246 ? -21.781 6.965 31.745 1.00 87.50 246 LYS A O 1
ATOM 1875 N N . VAL A 1 247 ? -22.856 5.513 30.419 1.00 86.94 247 VAL A N 1
ATOM 1876 C CA . VAL A 1 247 ? -21.866 5.474 29.342 1.00 86.94 247 VAL A CA 1
ATOM 1877 C C . VAL A 1 247 ? -22.142 6.619 28.370 1.00 86.94 247 VAL A C 1
ATOM 1879 O O . VAL A 1 247 ? -23.274 6.815 27.916 1.00 86.94 247 VAL A O 1
ATOM 1882 N N . ASP A 1 248 ? -21.112 7.405 28.059 1.00 81.25 248 ASP A N 1
ATOM 1883 C CA . ASP A 1 248 ? -21.231 8.479 27.074 1.00 81.25 248 ASP A CA 1
ATOM 1884 C C . ASP A 1 248 ? -21.655 7.918 25.708 1.00 81.25 248 ASP A C 1
ATOM 1886 O O . ASP A 1 248 ? -21.223 6.843 25.302 1.00 81.25 248 ASP A O 1
ATOM 1890 N N . ARG A 1 249 ? -22.535 8.637 25.002 1.00 80.31 249 ARG A N 1
ATOM 1891 C CA . ARG A 1 249 ? -23.140 8.235 23.712 1.00 80.31 249 ARG A CA 1
ATOM 1892 C C . ARG A 1 249 ? -23.983 6.948 23.723 1.00 80.31 249 ARG A C 1
ATOM 1894 O O . ARG A 1 249 ? -24.566 6.624 22.686 1.00 80.31 249 ARG A O 1
ATOM 1901 N N . ALA A 1 250 ? -24.128 6.252 24.852 1.00 85.12 250 ALA A N 1
ATOM 1902 C CA . ALA A 1 250 ? -25.100 5.170 24.972 1.00 85.12 250 ALA A CA 1
ATOM 1903 C C . ALA A 1 250 ? -26.527 5.735 24.897 1.00 85.12 250 ALA A C 1
ATOM 1905 O O . ALA A 1 250 ? -26.886 6.665 25.622 1.00 85.12 250 ALA A O 1
ATOM 1906 N N . THR A 1 251 ? -27.347 5.177 24.005 1.00 85.88 251 THR A N 1
ATOM 1907 C CA . THR A 1 251 ? -28.758 5.576 23.846 1.00 85.88 251 THR A CA 1
ATOM 1908 C C . THR A 1 251 ? -29.710 4.662 24.608 1.00 85.88 251 THR A C 1
ATOM 1910 O O . THR A 1 251 ? -30.788 5.095 25.000 1.00 85.88 251 THR A O 1
ATOM 1913 N N . HIS A 1 252 ? -29.307 3.411 24.827 1.00 87.12 252 HIS A N 1
ATOM 1914 C CA . HIS A 1 252 ? -30.069 2.377 25.515 1.00 87.12 252 HIS A CA 1
ATOM 1915 C C . HIS A 1 252 ? -29.099 1.445 26.251 1.00 87.12 252 HIS A C 1
ATOM 1917 O O . HIS A 1 252 ? -27.927 1.359 25.884 1.00 87.12 252 HIS A O 1
ATOM 1923 N N . TYR A 1 253 ? -29.607 0.726 27.251 1.00 85.00 253 TYR A N 1
ATOM 1924 C CA . TYR A 1 253 ? -28.893 -0.333 27.966 1.00 85.00 253 TYR A CA 1
ATOM 1925 C C . TYR A 1 253 ? -29.714 -1.621 27.896 1.00 85.00 253 TYR A C 1
ATOM 1927 O O . TYR A 1 253 ? -30.946 -1.573 27.896 1.00 85.00 253 TYR A O 1
ATOM 1935 N N . ARG A 1 254 ? -29.036 -2.769 27.844 1.00 83.88 254 ARG A N 1
ATOM 1936 C CA . ARG A 1 254 ? -29.645 -4.100 27.944 1.00 83.88 254 ARG A CA 1
ATOM 1937 C C . ARG A 1 254 ? -29.128 -4.749 29.225 1.00 83.88 254 ARG A C 1
ATOM 1939 O O . ARG A 1 254 ? -27.921 -4.805 29.424 1.00 83.88 254 ARG A O 1
ATOM 1946 N N . ILE A 1 255 ? -30.033 -5.238 30.070 1.00 83.12 255 ILE A N 1
ATOM 1947 C CA . ILE A 1 255 ? -29.682 -6.066 31.229 1.00 83.12 255 ILE A CA 1
ATOM 1948 C C . ILE A 1 255 ? -29.894 -7.523 30.828 1.00 83.12 255 ILE A C 1
ATOM 1950 O O . ILE A 1 255 ? -30.964 -7.877 30.330 1.00 83.12 255 ILE A O 1
ATOM 1954 N N . MET A 1 256 ? -28.885 -8.359 31.051 1.00 80.12 256 MET A N 1
ATOM 1955 C CA . MET A 1 256 ? -28.951 -9.802 30.835 1.00 80.12 256 MET A CA 1
ATOM 1956 C C . MET A 1 256 ? -28.725 -10.503 32.174 1.00 80.12 256 MET A C 1
ATOM 1958 O O . MET A 1 256 ? -27.803 -10.155 32.907 1.00 80.12 256 MET A O 1
ATOM 1962 N N . VAL A 1 257 ? -29.586 -11.465 32.511 1.00 79.56 257 VAL A N 1
ATOM 1963 C CA . VAL A 1 257 ? -29.524 -12.225 33.767 1.00 79.56 257 VAL A CA 1
ATOM 1964 C C . VAL A 1 257 ? -29.517 -13.708 33.418 1.00 79.56 257 VAL A C 1
ATOM 1966 O O . VAL A 1 257 ? -30.443 -14.192 32.767 1.00 79.56 257 VAL A O 1
ATOM 1969 N N . SER A 1 258 ? -28.483 -14.429 33.850 1.00 80.44 258 SER A N 1
ATOM 1970 C CA . SER A 1 258 ? -28.332 -15.869 33.618 1.00 80.44 258 SER A CA 1
ATOM 1971 C C . SER A 1 258 ? -28.331 -16.644 34.935 1.00 80.44 258 SER A C 1
ATOM 1973 O O . SER A 1 258 ? -27.970 -16.118 35.985 1.00 80.44 258 SER A O 1
ATOM 1975 N N . LYS A 1 259 ? -28.727 -17.920 34.870 1.00 80.75 259 LYS A N 1
ATOM 1976 C CA . LYS A 1 259 ? -28.635 -18.873 35.991 1.00 80.75 259 LYS A CA 1
ATOM 1977 C C . LYS A 1 259 ? -27.278 -19.586 36.057 1.00 80.75 259 LYS A C 1
ATOM 1979 O O . LYS A 1 259 ? -27.045 -20.323 37.010 1.00 80.75 259 LYS A O 1
ATOM 1984 N N . SER A 1 260 ? -26.421 -19.400 35.053 1.00 75.44 260 SER A N 1
ATOM 1985 C CA . SER A 1 260 ? -25.047 -19.908 35.018 1.00 75.44 260 SER A CA 1
ATOM 1986 C C . SER A 1 260 ? -24.094 -18.901 34.372 1.00 75.44 260 SER A C 1
ATOM 1988 O O . SER A 1 260 ? -24.484 -18.093 33.525 1.00 75.44 260 SER A O 1
ATOM 1990 N N . ASP A 1 261 ? -22.834 -18.979 34.775 1.00 68.31 261 ASP A N 1
ATOM 1991 C CA . ASP A 1 261 ? -21.689 -18.240 34.234 1.00 68.31 261 ASP A CA 1
ATOM 1992 C C . ASP A 1 261 ? -21.374 -18.603 32.773 1.00 68.31 261 ASP A C 1
ATOM 1994 O O . ASP A 1 261 ? -20.945 -17.758 31.996 1.00 68.31 261 ASP A O 1
ATOM 1998 N N . SER A 1 262 ? -21.671 -19.834 32.363 1.00 63.75 262 SER A N 1
ATOM 1999 C CA . SER A 1 262 ? -21.384 -20.366 31.026 1.00 63.75 262 SER A CA 1
ATOM 2000 C C . SER A 1 262 ? -22.247 -19.813 29.876 1.00 63.75 262 SER A C 1
ATOM 2002 O O . SER A 1 262 ? -22.133 -20.307 28.758 1.00 63.75 262 SER A O 1
ATOM 2004 N N . GLY A 1 263 ? -23.176 -18.887 30.144 1.00 55.81 263 GLY A N 1
ATOM 2005 C CA . GLY A 1 263 ? -24.203 -18.439 29.188 1.00 55.81 263 GLY A CA 1
ATOM 2006 C C . GLY A 1 263 ? -24.083 -16.991 28.707 1.00 55.81 263 GLY A C 1
ATOM 2007 O O . GLY A 1 263 ? -24.965 -16.537 27.984 1.00 55.81 263 GLY A O 1
ATOM 2008 N N . PHE A 1 264 ? -23.054 -16.253 29.127 1.00 62.56 264 PHE A N 1
ATOM 2009 C CA . PHE A 1 264 ? -22.861 -14.864 28.711 1.00 62.56 264 PHE A CA 1
ATOM 2010 C C . PHE A 1 264 ? -21.968 -14.786 27.469 1.00 62.56 264 PHE A C 1
ATOM 2012 O O . PHE A 1 264 ? -20.746 -14.813 27.583 1.00 62.56 264 PHE A O 1
ATOM 2019 N N . ASP A 1 265 ? -22.591 -14.654 26.298 1.00 59.75 265 ASP A N 1
ATOM 2020 C CA . ASP A 1 265 ? -21.953 -14.057 25.124 1.00 59.75 265 ASP A CA 1
ATOM 2021 C C . ASP A 1 265 ? -22.410 -12.585 25.048 1.00 59.75 265 ASP A C 1
ATOM 2023 O O . ASP A 1 265 ? -23.592 -12.330 24.791 1.00 59.75 265 ASP A O 1
ATOM 2027 N N . PRO A 1 266 ? -21.536 -11.605 25.352 1.00 54.44 266 PRO A N 1
ATOM 2028 C CA . PRO A 1 266 ? -21.895 -10.188 25.352 1.00 54.44 266 PRO A CA 1
ATOM 2029 C C . PRO A 1 266 ? -22.260 -9.651 23.958 1.00 54.44 266 PRO A C 1
ATOM 2031 O O . PRO A 1 266 ? -22.825 -8.558 23.877 1.00 54.44 266 PRO A O 1
ATOM 2034 N N . ASP A 1 267 ? -21.978 -10.411 22.892 1.00 50.94 267 ASP A N 1
ATOM 2035 C CA . ASP A 1 267 ? -22.218 -10.030 21.501 1.00 50.94 267 ASP A CA 1
ATOM 2036 C C . ASP A 1 267 ? -23.513 -10.639 20.897 1.00 50.94 267 ASP A C 1
ATOM 2038 O O . ASP A 1 267 ? -23.836 -10.352 19.739 1.00 50.94 267 ASP A O 1
ATOM 2042 N N . THR A 1 268 ? -24.309 -11.404 21.670 1.00 48.91 268 THR A N 1
ATOM 2043 C CA . THR A 1 268 ? -25.657 -11.916 21.285 1.00 48.91 268 THR A CA 1
ATOM 2044 C C . THR A 1 268 ? -26.806 -11.227 22.040 1.00 48.91 268 THR A C 1
ATOM 2046 O O . THR A 1 268 ? -27.811 -10.796 21.411 1.00 48.91 268 THR A O 1
#

pLDDT: mean 86.9, std 10.24, range [48.84, 98.31]

Foldseek 3Di:
DLDDDDDDPPPPQDQDPPQPQQRHPDDDDAQPDAAQPHADDLSSLLSVLQVLLVVCVVVVNQLQDWDQRPRQRDTGRNDAFSVVRDDDCPPHDNVRVCSVVSSVCSNLGRFFRAWAWDPPDFAAEADEPQGKTFTDQTPQFQWKKKWKFLDPPQADFAPGRDPVGTLDIPPTGGRVDGMDGDDPPDPPSDDAQGKMWMWMWGAHPSGIGTIDDIGMYTHHFDDWAWDPDDPPDDDPDPDGDTDTHDTPPDPDDDDDDDPDPVPDDVVD

Organism: NCBI:txid412755